Protein AF-A0A7Y4X0Q0-F1 (afdb_monomer_lite)

Foldseek 3Di:
DEAEPVCCVVQQKWKWWWFADPNDIDIDTPDPQWDWAQDPDDPVDPLSQFTFIKHWQQCVVPVRTFKIKIAGAPFFQPFPLQWPWWKKKKAWADWDALWTWKKKFFKDLPPPLDTFWMKIDTQQCQCVVPVVRDHRDHRDMDMDGLQAGKIAIGGQDPVRDDDPPDPRIDHPVVQCPDPSRVSMGGHADPPGSSSNGGIMTMAGPDRRRHRTIMTMAFTWTGGNNRIDTYGYGYPPNCVVVPPPDDPPPDDDDDD

Structure (mmCIF, N/CA/C/O backbone):
data_AF-A0A7Y4X0Q0-F1
#
_entry.id   AF-A0A7Y4X0Q0-F1
#
loop_
_atom_site.group_PDB
_atom_site.id
_atom_site.type_symbol
_atom_site.label_atom_id
_atom_site.label_alt_id
_atom_site.label_comp_id
_atom_site.label_asym_id
_atom_site.label_entity_id
_atom_site.label_seq_id
_atom_site.pdbx_PDB_ins_code
_atom_site.Cartn_x
_atom_site.Cartn_y
_atom_site.Cartn_z
_atom_site.occupancy
_atom_site.B_iso_or_equiv
_atom_site.auth_seq_id
_atom_site.auth_comp_id
_atom_site.auth_asym_id
_atom_site.auth_atom_id
_atom_site.pdbx_PDB_model_num
ATOM 1 N N . MET A 1 1 ? 5.028 -17.537 4.754 1.00 89.81 1 MET A N 1
ATOM 2 C CA . MET A 1 1 ? 4.374 -18.286 3.669 1.00 89.81 1 MET A CA 1
ATOM 3 C C . MET A 1 1 ? 4.979 -17.825 2.361 1.00 89.81 1 MET A C 1
ATOM 5 O O . MET A 1 1 ? 5.128 -16.621 2.182 1.00 89.81 1 MET A O 1
ATOM 9 N N . ILE A 1 2 ? 5.356 -18.766 1.496 1.00 89.06 2 ILE A N 1
ATOM 10 C CA . ILE A 1 2 ? 5.859 -18.436 0.162 1.00 89.06 2 ILE A CA 1
ATOM 11 C C . ILE A 1 2 ? 4.660 -18.151 -0.745 1.00 89.06 2 ILE A C 1
ATOM 13 O O . ILE A 1 2 ? 3.745 -18.972 -0.832 1.00 89.06 2 ILE A O 1
ATOM 17 N N . VAL A 1 3 ? 4.661 -16.993 -1.395 1.00 89.81 3 VAL A N 1
ATOM 18 C CA . VAL A 1 3 ? 3.631 -16.570 -2.345 1.00 89.81 3 VAL A CA 1
ATOM 19 C C . VAL A 1 3 ? 4.192 -16.679 -3.755 1.00 89.81 3 VAL A C 1
ATOM 21 O O . VAL A 1 3 ? 5.185 -16.043 -4.075 1.00 89.81 3 VAL A O 1
ATOM 24 N N . ASN A 1 4 ? 3.558 -17.457 -4.618 1.00 91.38 4 ASN A N 1
ATOM 25 C CA . ASN A 1 4 ? 3.935 -17.602 -6.021 1.00 91.38 4 ASN A CA 1
ATOM 26 C C . ASN A 1 4 ? 2.693 -17.452 -6.905 1.00 91.38 4 ASN A C 1
ATOM 28 O O . ASN A 1 4 ? 1.583 -17.252 -6.409 1.00 91.38 4 ASN A O 1
ATOM 32 N N . LYS A 1 5 ? 2.858 -17.571 -8.224 1.00 90.00 5 LYS A N 1
ATOM 33 C CA . LYS A 1 5 ? 1.741 -17.419 -9.164 1.00 90.00 5 LYS A CA 1
ATOM 34 C C . LYS A 1 5 ? 0.585 -18.391 -8.889 1.00 90.00 5 LYS A C 1
ATOM 36 O O . LYS A 1 5 ? -0.565 -18.010 -9.062 1.00 90.00 5 LYS A O 1
ATOM 41 N N . SER A 1 6 ? 0.874 -19.615 -8.442 1.00 90.25 6 SER A N 1
ATOM 42 C CA . SER A 1 6 ? -0.140 -20.660 -8.238 1.00 90.25 6 SER A CA 1
ATOM 43 C C . SER A 1 6 ? -1.013 -20.455 -6.996 1.00 90.25 6 SER A C 1
ATOM 45 O O . SER A 1 6 ? -2.144 -20.932 -6.964 1.00 90.25 6 SER A O 1
ATOM 47 N N . ASN A 1 7 ? -0.513 -19.756 -5.969 1.00 92.44 7 ASN A N 1
ATOM 48 C CA . ASN A 1 7 ? -1.244 -19.558 -4.713 1.00 92.44 7 ASN A CA 1
ATOM 49 C C . ASN A 1 7 ? -1.609 -18.095 -4.421 1.00 92.44 7 ASN A C 1
ATOM 51 O O . ASN A 1 7 ? -2.315 -17.842 -3.449 1.00 92.44 7 ASN A O 1
ATOM 55 N N . PHE A 1 8 ? -1.172 -17.143 -5.248 1.00 93.56 8 PHE A N 1
ATOM 56 C CA . PHE A 1 8 ? -1.343 -15.705 -5.033 1.00 93.56 8 PHE A CA 1
ATOM 57 C C . PHE A 1 8 ? -2.779 -15.304 -4.650 1.00 93.56 8 PHE A C 1
ATOM 59 O O . PHE A 1 8 ? -3.002 -14.734 -3.581 1.00 93.56 8 PHE A O 1
ATOM 66 N N . GLU A 1 9 ? -3.760 -15.672 -5.475 1.00 94.44 9 GLU A N 1
ATOM 67 C CA . GLU A 1 9 ? -5.173 -15.323 -5.267 1.00 94.44 9 GLU A CA 1
ATOM 68 C C . GLU A 1 9 ? -5.789 -16.089 -4.089 1.00 94.44 9 GLU A C 1
ATOM 70 O O . GLU A 1 9 ? -6.511 -15.509 -3.279 1.00 94.44 9 GLU A O 1
ATOM 75 N N . ASN A 1 10 ? -5.411 -17.359 -3.897 1.00 95.38 10 ASN A N 1
ATOM 76 C CA . ASN A 1 10 ? -5.824 -18.165 -2.738 1.00 95.38 10 ASN A CA 1
ATOM 77 C C . ASN A 1 10 ? -5.330 -17.570 -1.408 1.00 95.38 10 ASN A C 1
ATOM 79 O O . ASN A 1 10 ? -5.889 -17.822 -0.334 1.00 95.38 10 ASN A O 1
ATOM 83 N N . LEU A 1 11 ? -4.273 -16.757 -1.458 1.00 95.19 11 LEU A N 1
ATOM 84 C CA . LEU A 1 11 ? -3.751 -15.993 -0.330 1.00 95.19 11 LEU A CA 1
ATOM 85 C C . LEU A 1 11 ? -4.380 -14.602 -0.185 1.00 95.19 11 LEU A C 1
ATOM 87 O O . LEU A 1 11 ? -3.994 -13.852 0.711 1.00 95.19 11 LEU A O 1
ATOM 91 N N . GLY A 1 12 ? -5.421 -14.321 -0.970 1.00 95.25 12 GLY A N 1
ATOM 92 C CA . GLY A 1 12 ? -6.219 -13.100 -0.935 1.00 95.25 12 GLY A CA 1
ATOM 93 C C . GLY A 1 12 ? -5.571 -11.925 -1.649 1.00 95.25 12 GLY A C 1
ATOM 94 O O . GLY A 1 12 ? -6.034 -10.800 -1.476 1.00 95.25 12 GLY A O 1
ATOM 95 N N . TRP A 1 13 ? -4.494 -12.150 -2.405 1.00 96.75 13 TRP A N 1
ATOM 96 C CA . TRP A 1 13 ? -3.854 -11.081 -3.154 1.00 96.75 13 TRP A CA 1
ATOM 97 C C . TRP A 1 13 ? -4.618 -10.769 -4.438 1.00 96.75 13 TRP A C 1
ATOM 99 O O . TRP A 1 13 ? -4.977 -11.663 -5.201 1.00 96.75 13 TRP A O 1
ATOM 109 N N . VAL A 1 14 ? -4.825 -9.481 -4.686 1.00 95.81 14 VAL A N 1
ATOM 110 C CA . VAL A 1 14 ? -5.517 -8.936 -5.852 1.00 95.81 14 VAL A CA 1
ATOM 111 C C . VAL A 1 14 ? -4.637 -7.863 -6.486 1.00 95.81 14 VAL A C 1
ATOM 113 O O . VAL A 1 14 ? -3.974 -7.087 -5.791 1.00 95.81 14 VAL A O 1
ATOM 116 N N . LYS A 1 15 ? -4.619 -7.839 -7.819 1.00 96.06 15 LYS A N 1
ATOM 117 C CA . LYS A 1 15 ? -3.876 -6.872 -8.628 1.00 96.06 15 LYS A CA 1
ATOM 118 C C . LYS A 1 15 ? -4.861 -5.908 -9.260 1.00 96.06 15 LYS A C 1
ATOM 120 O O . LYS A 1 15 ? -5.690 -6.352 -10.048 1.00 96.06 15 LYS A O 1
ATOM 125 N N . ASP A 1 16 ? -4.723 -4.622 -8.982 1.00 95.31 16 ASP A N 1
ATOM 126 C CA . ASP A 1 16 ? -5.608 -3.599 -9.529 1.00 95.31 16 ASP A CA 1
ATOM 127 C C . ASP A 1 16 ? -4.789 -2.500 -10.215 1.00 95.31 16 ASP A C 1
ATOM 129 O O . ASP A 1 16 ? -3.697 -2.141 -9.768 1.00 95.31 16 ASP A O 1
ATOM 133 N N . GLN A 1 17 ? -5.337 -1.918 -11.276 1.00 95.25 17 GLN A N 1
ATOM 134 C CA . GLN A 1 17 ? -4.910 -0.613 -11.770 1.00 95.25 17 GLN A CA 1
ATOM 135 C C . GLN A 1 17 ? -6.094 0.342 -11.843 1.00 95.25 17 GLN A C 1
ATOM 137 O O . GLN A 1 17 ? -7.246 -0.074 -11.962 1.00 95.25 17 GLN A O 1
ATOM 142 N N . VAL A 1 18 ? -5.793 1.632 -11.762 1.00 94.31 18 VAL A N 1
ATOM 143 C CA . VAL A 1 18 ? -6.766 2.711 -11.887 1.00 94.31 18 VAL A CA 1
ATOM 144 C C . VAL A 1 18 ? -6.352 3.587 -13.052 1.00 94.31 18 VAL A C 1
ATOM 146 O O . VAL A 1 18 ? -5.258 4.160 -13.030 1.00 94.31 18 VAL A O 1
ATOM 149 N N . ASN A 1 19 ? -7.246 3.728 -14.023 1.00 95.00 19 ASN A N 1
ATOM 150 C CA . ASN A 1 19 ? -7.075 4.609 -15.169 1.00 95.00 19 ASN A CA 1
ATOM 151 C C . ASN A 1 19 ? -8.050 5.786 -15.060 1.00 95.00 19 ASN A C 1
ATOM 153 O O . ASN A 1 19 ? -9.128 5.651 -14.479 1.00 95.00 19 ASN A O 1
ATOM 157 N N . ILE A 1 20 ? -7.664 6.938 -15.607 1.00 94.56 20 ILE A N 1
ATOM 158 C CA . ILE A 1 20 ? -8.539 8.095 -15.798 1.00 94.56 20 ILE A CA 1
ATOM 159 C C . ILE A 1 20 ? -8.492 8.500 -17.267 1.00 94.56 20 ILE A C 1
ATOM 161 O O . ILE A 1 20 ? -7.463 8.983 -17.742 1.00 94.56 20 ILE A O 1
ATOM 165 N N . THR A 1 21 ? -9.627 8.373 -17.948 1.00 95.88 21 THR A N 1
ATOM 166 C CA . THR A 1 21 ? -9.798 8.758 -19.353 1.00 95.88 21 THR A CA 1
ATOM 167 C C . THR A 1 21 ? -10.924 9.773 -19.442 1.00 95.88 21 THR A C 1
ATOM 169 O O . THR A 1 21 ? -12.055 9.487 -19.058 1.00 95.88 21 THR A O 1
ATOM 172 N N . SER A 1 22 ? -10.614 10.987 -19.904 1.00 95.12 22 SER A N 1
ATOM 173 C CA . SER A 1 22 ? -11.589 12.087 -20.013 1.00 95.12 22 SER A CA 1
ATOM 174 C C . SER A 1 22 ? -12.350 12.367 -18.704 1.00 95.12 22 SER A C 1
ATOM 176 O O . SER A 1 22 ? -13.547 12.632 -18.714 1.00 95.12 22 SER A O 1
ATOM 178 N N . GLY A 1 23 ? -11.662 12.261 -17.561 1.00 92.00 23 GLY A N 1
ATOM 179 C CA . GLY A 1 23 ? -12.243 12.450 -16.224 1.00 92.00 23 GLY A CA 1
ATOM 180 C C . GLY A 1 23 ? -12.993 11.235 -15.662 1.00 92.00 23 GLY A C 1
ATOM 181 O O . GLY A 1 23 ? -13.305 11.215 -14.474 1.00 92.00 23 GLY A O 1
ATOM 182 N N . ILE A 1 24 ? -13.232 10.197 -16.465 1.00 92.38 24 ILE A N 1
ATOM 183 C CA . ILE A 1 24 ? -13.868 8.956 -16.017 1.00 92.38 24 ILE A CA 1
ATOM 184 C C . ILE A 1 24 ? -12.804 8.050 -15.410 1.00 92.38 24 ILE A C 1
ATOM 186 O O . ILE A 1 24 ? -11.800 7.749 -16.054 1.00 92.38 24 ILE A O 1
ATOM 190 N N . THR A 1 25 ? -13.035 7.604 -14.177 1.00 92.38 25 THR A N 1
ATOM 191 C CA . THR A 1 25 ? -12.144 6.667 -13.488 1.00 92.38 25 THR A CA 1
ATOM 192 C C . THR A 1 25 ? -12.626 5.237 -13.692 1.00 92.38 25 THR A C 1
ATOM 194 O O . THR A 1 25 ? -13.788 4.929 -13.437 1.00 92.38 25 THR A O 1
ATOM 197 N N . THR A 1 26 ? -11.720 4.351 -14.093 1.00 92.94 26 THR A N 1
ATOM 198 C CA . THR A 1 26 ? -11.986 2.917 -14.244 1.00 92.94 26 THR A CA 1
ATOM 199 C C . THR A 1 26 ? -10.992 2.109 -13.429 1.00 92.94 26 THR A C 1
ATOM 201 O O . THR A 1 26 ? -9.794 2.404 -13.439 1.00 92.94 26 THR A O 1
ATOM 204 N N . VAL A 1 27 ? -11.476 1.065 -12.760 1.00 92.19 27 VAL A N 1
ATOM 205 C CA . VAL A 1 27 ? -10.632 0.093 -12.061 1.00 92.19 27 VAL A CA 1
ATOM 206 C C . VAL A 1 27 ? -10.566 -1.171 -12.904 1.00 92.19 27 VAL A C 1
ATOM 208 O O . VAL A 1 27 ? -11.599 -1.737 -13.253 1.00 92.19 27 VAL A O 1
ATOM 211 N N . ILE A 1 28 ? -9.354 -1.603 -13.239 1.00 92.94 28 ILE A N 1
ATOM 212 C CA . ILE A 1 28 ? -9.115 -2.855 -13.958 1.00 92.94 28 ILE A CA 1
ATOM 213 C C . ILE A 1 28 ? -8.468 -3.835 -12.986 1.00 92.94 28 ILE A C 1
ATOM 215 O O . ILE A 1 28 ? -7.382 -3.585 -12.456 1.00 92.94 28 ILE A O 1
ATOM 219 N N . HIS A 1 29 ? -9.146 -4.956 -12.772 1.00 92.44 29 HIS A N 1
ATOM 220 C CA . HIS A 1 29 ? -8.634 -6.079 -11.999 1.00 92.44 29 HIS A CA 1
ATOM 221 C C . HIS A 1 29 ? -7.695 -6.942 -12.854 1.00 92.44 29 HIS A C 1
ATOM 223 O O . HIS A 1 29 ? -7.777 -6.952 -14.080 1.00 92.44 29 HIS A O 1
ATOM 229 N N . ALA A 1 30 ? -6.801 -7.678 -12.198 1.00 91.81 30 ALA A N 1
ATOM 230 C CA . ALA A 1 30 ? -5.824 -8.575 -12.816 1.00 91.81 30 ALA A CA 1
ATOM 231 C C . ALA A 1 30 ? -4.795 -7.901 -13.752 1.00 91.81 30 ALA A C 1
ATOM 233 O O . ALA A 1 30 ? -4.269 -8.548 -14.654 1.00 91.81 30 ALA A O 1
ATOM 234 N N . THR A 1 31 ? -4.426 -6.643 -13.488 1.00 95.12 31 THR A N 1
ATOM 235 C CA . THR A 1 31 ? -3.410 -5.906 -14.268 1.00 95.12 31 THR A CA 1
ATOM 236 C C . THR A 1 31 ? -2.064 -6.644 -14.409 1.00 95.12 31 THR A C 1
ATOM 238 O O . THR A 1 31 ? -1.640 -7.395 -13.520 1.00 95.12 31 THR A O 1
ATOM 241 N N . GLU A 1 32 ? -1.374 -6.404 -15.527 1.00 96.56 32 GLU A N 1
ATOM 242 C CA . GLU A 1 32 ? 0.014 -6.820 -15.783 1.00 96.56 32 GLU A CA 1
ATOM 243 C C . GLU A 1 32 ? 1.060 -5.896 -15.140 1.00 96.56 32 GLU A C 1
ATOM 245 O O . GLU A 1 32 ? 2.212 -6.288 -14.955 1.00 96.56 32 GLU A O 1
ATOM 250 N N . ASN A 1 33 ? 0.644 -4.698 -14.722 1.00 97.62 33 ASN A N 1
ATOM 251 C CA . ASN A 1 33 ? 1.487 -3.732 -14.021 1.00 97.62 33 ASN A CA 1
ATOM 252 C C . ASN A 1 33 ? 1.830 -4.161 -12.582 1.00 97.62 33 ASN A C 1
ATOM 254 O O . ASN A 1 33 ? 2.642 -3.518 -11.916 1.00 97.62 33 ASN A O 1
ATOM 258 N N . VAL A 1 34 ? 1.234 -5.262 -12.112 1.00 97.88 34 VAL A N 1
ATOM 259 C CA . VAL A 1 34 ? 1.625 -5.986 -10.901 1.00 97.88 34 VAL A CA 1
ATOM 260 C C . VAL A 1 34 ? 1.984 -7.415 -11.289 1.00 97.88 34 VAL A C 1
ATOM 262 O O . VAL A 1 34 ? 1.170 -8.140 -11.862 1.00 97.88 34 VAL A O 1
ATOM 265 N N . ALA A 1 35 ? 3.192 -7.856 -10.957 1.00 96.50 35 ALA A N 1
ATOM 266 C CA . ALA A 1 35 ? 3.629 -9.214 -11.268 1.00 96.50 35 ALA A CA 1
ATOM 267 C C . ALA A 1 35 ? 4.667 -9.708 -10.266 1.00 96.50 35 ALA A C 1
ATOM 269 O O . ALA A 1 35 ? 5.535 -8.947 -9.852 1.00 96.50 35 ALA A O 1
ATOM 270 N N . ILE A 1 36 ? 4.636 -10.996 -9.926 1.00 94.69 36 ILE A N 1
ATOM 271 C CA . ILE A 1 36 ? 5.763 -11.619 -9.226 1.00 94.69 36 ILE A CA 1
ATOM 272 C C . ILE A 1 36 ? 6.896 -11.808 -10.235 1.00 94.69 36 ILE A C 1
ATOM 274 O O . ILE A 1 36 ? 6.707 -12.470 -11.256 1.00 94.69 36 ILE A O 1
ATOM 278 N N . LYS A 1 37 ? 8.063 -11.224 -9.960 1.00 93.44 37 LYS A N 1
ATOM 279 C CA . LYS A 1 37 ? 9.265 -11.331 -10.797 1.00 93.44 37 LYS A CA 1
ATOM 280 C C . LYS A 1 37 ? 10.492 -11.585 -9.932 1.00 93.44 37 LYS A C 1
ATOM 282 O O . LYS A 1 37 ? 10.479 -11.323 -8.733 1.00 93.44 37 LYS A O 1
ATOM 287 N N . CYS A 1 38 ? 11.559 -12.090 -10.540 1.00 89.81 38 CYS A N 1
ATOM 288 C CA . CYS A 1 38 ? 12.851 -12.105 -9.871 1.00 89.81 38 CYS A CA 1
ATOM 289 C C . CYS A 1 38 ? 13.421 -10.676 -9.923 1.00 89.81 38 CYS A C 1
ATOM 291 O O . CYS A 1 38 ? 13.566 -10.136 -11.025 1.00 89.81 38 CYS A O 1
ATOM 293 N N . PRO A 1 39 ? 13.682 -10.031 -8.777 1.00 85.38 39 PRO A N 1
ATOM 294 C CA . PRO A 1 39 ? 14.251 -8.689 -8.761 1.00 85.38 39 PRO A CA 1
ATOM 295 C C . PRO A 1 39 ? 15.699 -8.716 -9.286 1.00 85.38 39 PRO A C 1
ATOM 297 O O . PRO A 1 39 ? 16.313 -9.786 -9.355 1.00 85.38 39 PRO A O 1
ATOM 300 N N . PRO A 1 40 ? 16.284 -7.554 -9.631 1.00 83.56 40 PRO A N 1
ATOM 301 C CA . PRO A 1 40 ? 17.705 -7.464 -9.933 1.00 83.56 40 PRO A CA 1
ATOM 302 C C . PRO A 1 40 ? 18.539 -8.095 -8.815 1.00 83.56 40 PRO A C 1
ATOM 304 O O . PRO A 1 40 ? 18.268 -7.884 -7.628 1.00 83.56 40 PRO A O 1
ATOM 307 N N . PHE A 1 41 ? 19.554 -8.871 -9.200 1.00 77.75 41 PHE A N 1
ATOM 308 C CA . PHE A 1 41 ? 20.471 -9.466 -8.238 1.00 77.75 41 PHE A CA 1
ATOM 309 C C . PHE A 1 41 ? 21.144 -8.361 -7.425 1.00 77.75 41 PHE A C 1
ATOM 311 O O . PHE A 1 41 ? 21.740 -7.439 -7.981 1.00 77.75 41 PHE A O 1
ATOM 318 N N . ASN A 1 42 ? 21.061 -8.475 -6.104 1.00 70.44 42 ASN A N 1
ATOM 319 C CA . ASN A 1 42 ? 21.776 -7.601 -5.193 1.00 70.44 42 ASN A CA 1
ATOM 320 C C . ASN A 1 42 ? 22.597 -8.481 -4.241 1.00 70.44 42 ASN A C 1
ATOM 322 O O . ASN A 1 42 ? 22.007 -9.130 -3.374 1.00 70.44 42 ASN A O 1
ATOM 326 N N . PRO A 1 43 ? 23.937 -8.518 -4.366 1.00 65.38 43 PRO A N 1
ATOM 327 C CA . PRO A 1 43 ? 24.778 -9.366 -3.524 1.00 65.38 43 PRO A CA 1
ATOM 328 C C . PRO A 1 43 ? 24.712 -8.984 -2.040 1.00 65.38 43 PRO A C 1
ATOM 330 O O . PRO A 1 43 ? 24.948 -9.835 -1.188 1.00 65.38 43 PRO A O 1
ATOM 333 N N . ALA A 1 44 ? 24.336 -7.741 -1.722 1.00 69.75 44 ALA A N 1
ATOM 334 C CA . ALA A 1 44 ? 24.135 -7.283 -0.351 1.00 69.75 44 ALA A CA 1
ATOM 335 C C . ALA A 1 44 ? 22.769 -7.691 0.234 1.00 69.75 44 ALA A C 1
ATOM 337 O O . ALA A 1 44 ? 22.529 -7.481 1.420 1.00 69.75 44 ALA A O 1
ATOM 338 N N . SER A 1 45 ? 21.864 -8.268 -0.570 1.00 68.75 45 SER A N 1
ATOM 339 C CA . SER A 1 45 ? 20.520 -8.647 -0.131 1.00 68.75 45 SER A CA 1
ATOM 340 C C . SER A 1 45 ? 20.143 -10.063 -0.590 1.00 68.75 45 SER A C 1
ATOM 342 O O . SER A 1 45 ? 19.806 -10.273 -1.765 1.00 68.75 45 SER A O 1
ATOM 344 N N . PRO A 1 46 ? 20.112 -11.053 0.327 1.00 65.62 46 PRO A N 1
ATOM 345 C CA . PRO A 1 46 ? 19.692 -12.419 0.004 1.00 65.62 46 PRO A CA 1
ATOM 346 C C . PRO A 1 46 ? 18.235 -12.508 -0.485 1.00 65.62 46 PRO A C 1
ATOM 348 O O . PRO A 1 46 ? 17.854 -13.520 -1.072 1.00 65.62 46 PRO A O 1
ATOM 351 N N . LEU A 1 47 ? 17.446 -11.442 -0.300 1.00 70.06 47 LEU A N 1
ATOM 352 C CA . LEU A 1 47 ? 16.062 -11.303 -0.768 1.00 70.06 47 LEU A CA 1
ATOM 353 C C . LEU A 1 47 ? 15.938 -11.425 -2.283 1.00 70.06 47 LEU A C 1
ATOM 355 O O . LEU A 1 47 ? 14.960 -11.955 -2.798 1.00 70.06 47 LEU A O 1
ATOM 359 N N . SER A 1 48 ? 16.976 -11.004 -3.010 1.00 64.00 48 SER A N 1
ATOM 360 C CA . SER A 1 48 ? 16.943 -10.966 -4.471 1.00 64.00 48 SER A CA 1
ATOM 361 C C . SER A 1 48 ? 16.808 -12.341 -5.145 1.00 64.00 48 SER A C 1
ATOM 363 O O . SER A 1 48 ? 16.512 -12.411 -6.335 1.00 64.00 48 SER A O 1
ATOM 365 N N . LYS A 1 49 ? 17.002 -13.440 -4.401 1.00 67.81 49 LYS A N 1
ATOM 366 C CA . LYS A 1 49 ? 17.047 -14.802 -4.953 1.00 67.81 49 LYS A CA 1
ATOM 367 C C . LYS A 1 49 ? 15.703 -15.527 -4.995 1.00 67.81 49 LYS A C 1
ATOM 369 O O . LYS A 1 49 ? 15.606 -16.533 -5.691 1.00 67.81 49 LYS A O 1
ATOM 374 N N . ARG A 1 50 ? 14.693 -15.083 -4.239 1.00 80.25 50 ARG A N 1
ATOM 375 C CA . ARG A 1 50 ? 13.408 -15.803 -4.168 1.00 80.25 50 ARG A CA 1
ATOM 376 C C . ARG A 1 50 ? 12.408 -15.250 -5.160 1.00 80.25 50 ARG A C 1
ATOM 378 O O . ARG A 1 50 ? 11.828 -16.033 -5.897 1.00 80.25 50 ARG A O 1
ATOM 385 N N . GLY A 1 51 ? 12.279 -13.934 -5.230 1.00 89.50 51 GLY A N 1
ATOM 386 C CA . GLY A 1 51 ? 11.294 -13.224 -6.032 1.00 89.50 51 GLY A CA 1
ATOM 387 C C . GLY A 1 51 ? 10.858 -11.964 -5.291 1.00 89.50 51 GLY A C 1
ATOM 388 O O . GLY A 1 51 ? 11.334 -11.685 -4.199 1.00 89.50 51 GLY A O 1
ATOM 389 N N . ALA A 1 52 ? 10.001 -11.170 -5.916 1.00 94.75 52 ALA A N 1
ATOM 390 C CA . ALA A 1 52 ? 9.328 -10.035 -5.302 1.00 94.75 52 ALA A CA 1
ATOM 391 C C . ALA A 1 52 ? 8.114 -9.656 -6.158 1.00 94.75 52 ALA A C 1
ATOM 393 O O . ALA A 1 52 ? 8.059 -9.989 -7.347 1.00 94.75 52 ALA A O 1
ATOM 394 N N . VAL A 1 53 ? 7.150 -8.920 -5.602 1.00 96.62 53 VAL A N 1
ATOM 395 C CA . VAL A 1 53 ? 6.102 -8.312 -6.432 1.00 96.62 53 VAL A CA 1
ATOM 396 C C . VAL A 1 53 ? 6.633 -7.027 -7.034 1.00 96.62 53 VAL A C 1
ATOM 398 O O . VAL A 1 53 ? 6.901 -6.072 -6.315 1.00 96.62 53 VAL A O 1
ATOM 401 N N . GLN A 1 54 ? 6.752 -6.988 -8.353 1.00 97.50 54 GLN A N 1
ATOM 402 C CA . GLN A 1 54 ? 6.990 -5.770 -9.107 1.00 97.50 54 GLN A CA 1
ATOM 403 C C . GLN A 1 54 ? 5.692 -4.967 -9.226 1.00 97.50 54 GLN A C 1
ATOM 405 O O . GLN A 1 54 ? 4.654 -5.526 -9.581 1.00 97.50 54 GLN A O 1
ATOM 410 N N . LEU A 1 55 ? 5.777 -3.658 -9.001 1.00 98.38 55 LEU A N 1
ATOM 411 C CA . LEU A 1 55 ? 4.772 -2.676 -9.396 1.00 98.38 55 LEU A CA 1
ATOM 412 C C . LEU A 1 55 ? 5.385 -1.765 -10.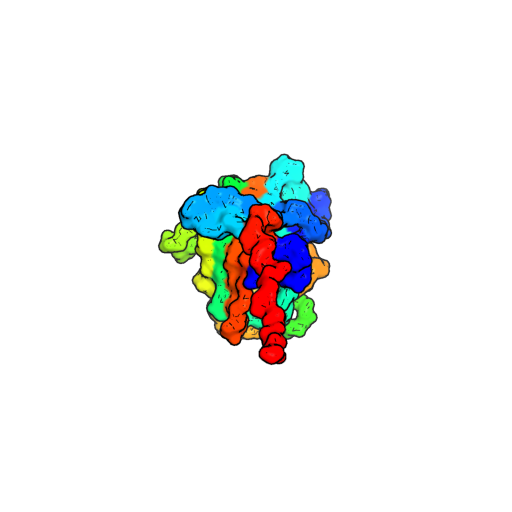462 1.00 98.38 55 LEU A C 1
ATOM 414 O O . LEU A 1 55 ? 6.559 -1.390 -10.380 1.00 98.38 55 LEU A O 1
ATOM 418 N N . SER A 1 56 ? 4.617 -1.428 -11.493 1.00 97.81 56 SER A N 1
ATOM 419 C CA . SER A 1 56 ? 5.064 -0.572 -12.596 1.00 97.81 56 SER A CA 1
ATOM 420 C C . SER A 1 56 ? 3.992 0.443 -12.958 1.00 97.81 56 SER A C 1
ATOM 422 O O . SER A 1 56 ? 2.840 0.076 -13.123 1.00 97.81 56 SER A O 1
ATOM 424 N N . LEU A 1 57 ? 4.362 1.714 -13.066 1.00 97.19 57 LEU A N 1
ATOM 425 C CA . LEU A 1 57 ? 3.464 2.811 -13.416 1.00 97.19 57 LEU A CA 1
ATOM 426 C C . LEU A 1 57 ? 4.066 3.617 -14.582 1.00 97.19 57 LEU A C 1
ATOM 428 O O . LEU A 1 57 ? 4.601 4.701 -14.356 1.00 97.19 57 LEU A O 1
ATOM 432 N N . PRO A 1 58 ? 4.039 3.091 -15.821 1.00 96.00 58 PRO A N 1
ATOM 433 C CA . PRO A 1 58 ? 4.664 3.724 -16.987 1.00 96.00 58 PRO A CA 1
ATOM 434 C C . PRO A 1 58 ? 3.825 4.894 -17.540 1.00 96.00 58 PRO A C 1
ATOM 436 O O . PRO A 1 58 ? 3.327 4.838 -18.662 1.00 96.00 58 PRO A O 1
ATOM 439 N N . THR A 1 59 ? 3.647 5.956 -16.754 1.00 92.50 59 THR A N 1
ATOM 440 C CA . THR A 1 59 ? 2.810 7.125 -17.092 1.00 92.50 59 THR A CA 1
ATOM 441 C C . THR A 1 59 ? 3.185 7.816 -18.403 1.00 92.50 59 THR A C 1
ATOM 443 O O . THR A 1 59 ? 2.319 8.410 -19.041 1.00 92.50 59 THR A O 1
ATOM 446 N N . SER A 1 60 ? 4.454 7.754 -18.820 1.00 92.00 60 SER A N 1
ATOM 447 C CA . SER A 1 60 ? 4.895 8.310 -20.105 1.00 92.00 60 SER A CA 1
ATOM 448 C C . SER A 1 60 ? 4.454 7.461 -21.301 1.00 92.00 60 SER A C 1
ATOM 450 O O . SER A 1 60 ? 4.285 7.992 -22.396 1.00 92.00 60 SER A O 1
ATOM 452 N N . ALA A 1 61 ? 4.249 6.153 -21.107 1.00 94.44 61 ALA A N 1
ATOM 453 C CA . ALA A 1 61 ? 3.733 5.248 -22.136 1.00 94.44 61 ALA A CA 1
ATOM 454 C C . ALA A 1 61 ? 2.197 5.151 -22.117 1.00 94.44 61 ALA A C 1
ATOM 456 O O . ALA A 1 61 ? 1.583 4.952 -23.162 1.00 94.44 61 ALA A O 1
ATOM 457 N N . ASP A 1 62 ? 1.579 5.316 -20.945 1.00 94.50 62 ASP A N 1
ATOM 458 C CA . ASP A 1 62 ? 0.129 5.360 -20.759 1.00 94.50 62 ASP A CA 1
ATOM 459 C C . ASP A 1 62 ? -0.247 6.498 -19.800 1.00 94.50 62 ASP A C 1
ATOM 461 O O . ASP A 1 62 ? -0.226 6.353 -18.576 1.00 94.50 62 ASP A O 1
ATOM 465 N N . SER A 1 63 ? -0.641 7.639 -20.367 1.00 94.00 63 SER A N 1
ATOM 466 C CA . SER A 1 63 ? -1.035 8.828 -19.602 1.00 94.00 63 SER A CA 1
ATOM 467 C C . SER A 1 63 ? -2.387 8.686 -18.892 1.00 94.00 63 SER A C 1
ATOM 469 O O . SER A 1 63 ? -2.732 9.514 -18.038 1.00 94.00 63 SER A O 1
ATOM 471 N N . THR A 1 64 ? -3.160 7.644 -19.218 1.00 95.62 64 THR A N 1
ATOM 472 C CA . THR A 1 64 ? -4.419 7.339 -18.533 1.00 95.62 64 THR A CA 1
ATOM 473 C C . THR A 1 64 ? -4.167 6.597 -17.229 1.00 95.62 64 THR A C 1
ATOM 475 O O . THR A 1 64 ? -4.961 6.728 -16.297 1.00 95.62 64 THR A O 1
ATOM 478 N N . LEU A 1 65 ? -3.064 5.853 -17.117 1.00 95.81 65 LEU A N 1
ATOM 479 C CA . LEU A 1 65 ? -2.732 5.071 -15.936 1.00 95.81 65 LEU A CA 1
ATOM 480 C C . LEU A 1 65 ? -2.369 5.988 -14.760 1.00 95.81 65 LEU A C 1
ATOM 482 O O . LEU A 1 65 ? -1.394 6.734 -14.794 1.00 95.81 65 LEU A O 1
ATOM 486 N N . ARG A 1 66 ? -3.158 5.931 -13.683 1.00 95.19 66 ARG A N 1
ATOM 487 C CA . ARG A 1 66 ? -2.983 6.799 -12.506 1.00 95.19 66 ARG A CA 1
ATOM 488 C C . ARG A 1 66 ? -2.447 6.087 -11.293 1.00 95.19 66 ARG A C 1
ATOM 490 O O . ARG A 1 66 ? -1.728 6.710 -10.514 1.00 95.19 66 ARG A O 1
ATOM 497 N N . ARG A 1 67 ? -2.852 4.835 -11.079 1.00 95.31 67 ARG A N 1
ATOM 498 C CA . ARG A 1 67 ? -2.421 4.045 -9.922 1.00 95.31 67 ARG A CA 1
ATOM 499 C C . ARG A 1 67 ? -2.305 2.580 -10.274 1.00 95.31 67 ARG A C 1
ATOM 501 O O . ARG A 1 67 ? -3.094 2.065 -11.059 1.00 95.31 67 ARG A O 1
ATOM 508 N N . VAL A 1 68 ? -1.395 1.909 -9.589 1.00 96.88 68 VAL A N 1
ATOM 509 C CA . VAL A 1 68 ? -1.274 0.455 -9.581 1.00 96.88 68 VAL A CA 1
ATOM 510 C C . VAL A 1 68 ? -1.238 -0.007 -8.133 1.00 96.88 68 VAL A C 1
ATOM 512 O O . VAL A 1 68 ? -0.611 0.631 -7.283 1.00 96.88 68 VAL A O 1
ATOM 515 N N . ARG A 1 69 ? -1.988 -1.068 -7.831 1.00 96.50 69 ARG A N 1
ATOM 516 C CA . ARG A 1 69 ? -2.262 -1.518 -6.469 1.00 96.50 69 ARG A CA 1
ATOM 517 C C . ARG A 1 69 ? -2.094 -3.029 -6.346 1.00 96.50 69 ARG A C 1
ATOM 519 O O . ARG A 1 69 ? -2.609 -3.796 -7.156 1.00 96.50 69 ARG A O 1
ATOM 526 N N . LEU A 1 70 ? -1.424 -3.440 -5.277 1.00 97.62 70 LEU A N 1
ATOM 527 C CA . LEU A 1 70 ? -1.394 -4.814 -4.788 1.00 97.62 70 LEU A CA 1
ATOM 528 C C . LEU A 1 70 ? -2.176 -4.855 -3.476 1.00 97.62 70 LEU A C 1
ATOM 530 O O . LEU A 1 70 ? -1.724 -4.283 -2.487 1.00 97.62 70 LEU A O 1
ATOM 534 N N . ARG A 1 71 ? -3.326 -5.522 -3.446 1.00 96.00 71 ARG A N 1
ATOM 535 C CA . ARG A 1 71 ? -4.225 -5.565 -2.283 1.00 96.00 71 ARG A CA 1
ATOM 536 C C . ARG A 1 71 ? -4.296 -6.960 -1.683 1.00 96.00 71 ARG A C 1
ATOM 538 O O . ARG A 1 71 ? -4.293 -7.924 -2.435 1.00 96.00 71 ARG A O 1
ATOM 545 N N . ASN A 1 72 ? -4.421 -7.075 -0.361 1.00 96.56 72 ASN A N 1
ATOM 546 C CA . ASN A 1 72 ? -4.770 -8.329 0.305 1.00 96.56 72 ASN A CA 1
ATOM 547 C C . ASN A 1 72 ? -6.145 -8.234 0.984 1.00 96.56 72 ASN A C 1
ATOM 549 O O . ASN A 1 72 ? -6.393 -7.330 1.781 1.00 96.56 72 ASN A O 1
ATOM 553 N N . THR A 1 73 ? -7.028 -9.185 0.685 1.00 95.31 73 THR A N 1
ATOM 554 C CA . THR A 1 73 ? -8.412 -9.212 1.177 1.00 95.31 73 THR A CA 1
ATOM 555 C C . THR A 1 73 ? -8.605 -10.004 2.471 1.00 95.31 73 THR A C 1
ATOM 557 O O . THR A 1 73 ? -9.659 -9.909 3.092 1.00 95.31 73 THR A O 1
ATOM 560 N N . LYS A 1 74 ? -7.614 -10.757 2.956 1.00 96.06 74 LYS A N 1
ATOM 561 C CA . LYS A 1 74 ? -7.794 -11.616 4.145 1.00 96.06 74 LYS A CA 1
ATOM 562 C C . LYS A 1 74 ? -7.898 -10.863 5.469 1.00 96.06 74 LYS A C 1
ATOM 564 O O . LYS A 1 74 ? -8.171 -11.480 6.491 1.00 96.06 74 LYS A O 1
ATOM 569 N N . PHE A 1 75 ? -7.673 -9.554 5.456 1.00 97.00 75 PHE A N 1
ATOM 570 C CA . PHE A 1 75 ? -7.627 -8.727 6.658 1.00 97.00 75 PHE A CA 1
ATOM 571 C C . PHE A 1 75 ? -8.914 -7.938 6.915 1.00 97.00 75 PHE A C 1
ATOM 573 O O . PHE A 1 75 ? -8.935 -7.101 7.806 1.00 97.00 75 PHE A O 1
ATOM 580 N N . HIS A 1 76 ? -9.991 -8.188 6.168 1.00 97.00 76 HIS A N 1
ATOM 581 C CA . HIS A 1 76 ? -11.280 -7.554 6.446 1.00 97.00 76 HIS A CA 1
ATOM 582 C C . HIS A 1 76 ? -11.786 -7.878 7.858 1.00 97.00 76 HIS A C 1
ATOM 584 O O . HIS A 1 76 ? -11.687 -9.014 8.319 1.00 97.00 76 HIS A O 1
ATOM 590 N N . GLY A 1 77 ? -12.291 -6.855 8.546 1.00 96.69 77 GLY A N 1
ATOM 591 C CA . GLY A 1 77 ? -12.769 -6.920 9.923 1.00 96.69 77 GLY A CA 1
ATOM 592 C C . GLY A 1 77 ? -11.662 -6.880 10.982 1.00 96.69 77 GLY A C 1
ATOM 593 O O . GLY A 1 77 ? -11.968 -6.689 12.159 1.00 96.69 77 GLY A O 1
ATOM 594 N N . VAL A 1 78 ? -10.383 -7.015 10.600 1.00 97.62 78 VAL A N 1
ATOM 595 C CA . VAL A 1 78 ? -9.258 -6.965 11.546 1.00 97.62 78 VAL A CA 1
ATOM 596 C C . VAL A 1 78 ? -9.150 -5.571 12.141 1.00 97.62 78 VAL A C 1
ATOM 598 O O . VAL A 1 78 ? -9.041 -4.583 11.413 1.00 97.62 78 VAL A O 1
ATOM 601 N N . ARG A 1 79 ? -9.126 -5.488 13.472 1.00 97.44 79 ARG A N 1
ATOM 602 C CA . ARG A 1 79 ? -8.929 -4.219 14.172 1.00 97.44 79 ARG A CA 1
ATOM 603 C C . ARG A 1 79 ? -7.489 -3.750 14.035 1.00 97.44 79 ARG A C 1
ATOM 605 O O . ARG A 1 79 ? -6.553 -4.514 14.267 1.00 97.44 79 ARG A O 1
ATOM 612 N N . LEU A 1 80 ? -7.292 -2.462 13.769 1.00 97.56 80 LEU A N 1
ATOM 613 C CA . LEU A 1 80 ? -5.951 -1.875 13.707 1.00 97.56 80 LEU A CA 1
ATOM 614 C C . LEU A 1 80 ? -5.189 -1.995 15.035 1.00 97.56 80 LEU A C 1
ATOM 616 O O . LEU A 1 80 ? -3.968 -2.143 15.030 1.00 97.56 80 LEU A O 1
ATOM 620 N N . ALA A 1 81 ? -5.901 -1.991 16.166 1.00 97.12 81 ALA A N 1
ATOM 621 C CA . ALA A 1 81 ? -5.315 -2.193 17.490 1.00 97.12 81 ALA A CA 1
ATOM 622 C C . ALA A 1 81 ? -4.689 -3.588 17.688 1.00 97.12 81 ALA A C 1
ATOM 624 O O . ALA A 1 81 ? -3.819 -3.746 18.541 1.00 97.12 81 ALA A O 1
ATOM 625 N N . GLU A 1 82 ? -5.081 -4.590 16.893 1.00 97.69 82 GLU A N 1
ATOM 626 C CA . GLU A 1 82 ? -4.517 -5.945 16.967 1.00 97.69 82 GLU A CA 1
ATOM 627 C C . GLU A 1 82 ? -3.167 -6.069 16.249 1.00 97.69 82 GLU A C 1
ATOM 629 O O . GLU A 1 82 ? -2.453 -7.058 16.441 1.00 97.69 82 GLU A O 1
ATOM 634 N N . ILE A 1 83 ? -2.791 -5.072 15.439 1.00 98.00 83 ILE A N 1
ATOM 635 C CA . ILE A 1 83 ? -1.533 -5.063 14.694 1.00 98.00 83 ILE A CA 1
ATOM 636 C C . ILE A 1 83 ? -0.376 -4.783 15.659 1.00 98.00 83 ILE A C 1
ATOM 638 O O . ILE A 1 83 ? -0.090 -3.643 16.035 1.00 98.00 83 ILE A O 1
ATOM 642 N N . ALA A 1 84 ? 0.337 -5.839 16.037 1.00 97.38 84 ALA A N 1
ATOM 643 C CA . ALA A 1 84 ? 1.506 -5.773 16.907 1.00 97.38 84 ALA A CA 1
ATOM 644 C C . ALA A 1 84 ? 2.790 -5.433 16.136 1.00 97.38 84 ALA A C 1
ATOM 646 O O . ALA A 1 84 ? 3.670 -4.757 16.662 1.00 97.38 84 ALA A O 1
ATOM 647 N N . ARG A 1 85 ? 2.907 -5.891 14.884 1.00 97.81 85 ARG A N 1
ATOM 648 C CA . ARG A 1 85 ? 4.047 -5.599 14.004 1.00 97.81 85 ARG A CA 1
ATOM 649 C C . ARG A 1 85 ? 3.581 -5.432 12.566 1.00 97.81 85 ARG A C 1
ATOM 651 O O . ARG A 1 85 ? 2.649 -6.115 12.145 1.00 97.81 85 ARG A O 1
ATOM 658 N N . LEU A 1 86 ? 4.251 -4.555 11.824 1.00 98.25 86 LEU A N 1
ATOM 659 C CA . LEU A 1 86 ? 3.923 -4.249 10.435 1.00 98.25 86 LEU A CA 1
ATOM 660 C C . LEU A 1 86 ? 5.178 -3.785 9.693 1.00 98.25 86 LEU A C 1
ATOM 662 O O . LEU A 1 86 ? 5.661 -2.678 9.938 1.00 98.25 86 LEU A O 1
ATOM 666 N N . HIS A 1 87 ? 5.710 -4.641 8.824 1.00 97.50 87 HIS A N 1
ATOM 667 C CA . HIS A 1 87 ? 6.943 -4.369 8.085 1.00 97.50 87 HIS A CA 1
ATOM 668 C C . HIS A 1 87 ? 6.854 -4.867 6.648 1.00 97.50 87 HIS A C 1
ATOM 670 O O . HIS A 1 87 ? 6.104 -5.795 6.351 1.00 97.50 87 HIS A O 1
ATOM 676 N N . TYR A 1 88 ? 7.639 -4.266 5.766 1.00 97.75 88 TYR A N 1
ATOM 677 C CA . TYR A 1 88 ? 7.831 -4.731 4.395 1.00 97.75 88 TYR A CA 1
ATOM 678 C C . TYR A 1 88 ? 9.138 -4.181 3.839 1.00 97.75 88 TYR A C 1
ATOM 680 O O . TYR A 1 88 ? 9.697 -3.226 4.383 1.00 97.75 88 TYR A O 1
ATOM 688 N N . ASN A 1 89 ? 9.599 -4.771 2.742 1.00 96.00 89 ASN A N 1
ATOM 689 C CA . ASN A 1 89 ? 10.784 -4.317 2.038 1.00 96.00 89 ASN A CA 1
ATOM 690 C C . ASN A 1 89 ? 10.430 -3.771 0.667 1.00 96.00 89 ASN A C 1
ATOM 692 O O . ASN A 1 89 ? 9.506 -4.263 0.018 1.00 96.00 89 ASN A O 1
ATOM 696 N N . THR A 1 90 ? 11.212 -2.802 0.202 1.00 96.25 90 THR A N 1
ATOM 697 C CA . THR A 1 90 ? 11.104 -2.270 -1.157 1.00 96.25 90 THR A CA 1
ATOM 698 C C . THR A 1 90 ? 12.455 -2.216 -1.847 1.00 96.25 90 THR A C 1
ATOM 700 O O . THR A 1 90 ? 13.474 -1.980 -1.201 1.00 96.25 90 THR A O 1
ATOM 703 N N . PHE A 1 91 ? 12.448 -2.362 -3.169 1.00 94.56 91 PHE A N 1
ATOM 704 C CA . PHE A 1 91 ? 13.599 -2.093 -4.030 1.00 94.56 91 PHE A CA 1
ATOM 705 C C . PHE A 1 91 ? 13.147 -1.252 -5.212 1.00 94.56 91 PHE A C 1
ATOM 707 O O . PHE A 1 91 ? 12.308 -1.692 -5.999 1.00 94.56 91 PHE A O 1
ATOM 714 N N . ILE A 1 92 ? 13.688 -0.049 -5.350 1.00 95.44 92 ILE A N 1
ATOM 715 C CA . ILE A 1 92 ? 13.265 0.878 -6.398 1.00 95.44 92 ILE A CA 1
ATOM 716 C C . ILE A 1 92 ? 14.239 0.791 -7.567 1.00 95.44 92 ILE A C 1
ATOM 718 O O . ILE A 1 92 ? 15.438 0.983 -7.389 1.00 95.44 92 ILE A O 1
ATOM 722 N N . VAL A 1 93 ? 13.732 0.484 -8.762 1.00 94.19 93 VAL A N 1
ATOM 723 C CA . VAL A 1 93 ? 14.548 0.402 -9.984 1.00 94.19 93 VAL A CA 1
ATOM 724 C C . VAL A 1 93 ? 14.621 1.752 -10.670 1.00 94.19 93 VAL A C 1
ATOM 726 O O . VAL A 1 93 ? 15.688 2.170 -11.098 1.00 94.19 93 VAL A O 1
ATOM 729 N N . SER A 1 94 ? 13.471 2.401 -10.819 1.00 93.25 94 SER A N 1
ATOM 730 C CA . SER A 1 94 ? 13.352 3.704 -11.457 1.00 93.25 94 SER A CA 1
ATOM 731 C C . SER A 1 94 ? 12.148 4.442 -10.897 1.00 93.25 94 SER A C 1
ATOM 733 O O . SER A 1 94 ? 11.094 3.849 -10.677 1.00 93.25 94 SER A O 1
ATOM 735 N N . ASN A 1 95 ? 12.313 5.734 -10.666 1.00 87.56 95 ASN A N 1
ATOM 736 C CA . ASN A 1 95 ? 11.254 6.711 -10.456 1.00 87.56 95 ASN A CA 1
ATOM 737 C C . ASN A 1 95 ? 11.856 8.108 -10.635 1.00 87.56 95 ASN A C 1
ATOM 739 O O . ASN A 1 95 ? 13.080 8.259 -10.636 1.00 87.56 95 ASN A O 1
ATOM 743 N N . ILE A 1 96 ? 11.005 9.118 -10.783 1.00 84.44 96 ILE A N 1
ATOM 744 C CA . ILE A 1 96 ? 11.473 10.492 -10.982 1.00 84.44 96 ILE A CA 1
ATOM 745 C C . ILE A 1 96 ? 11.878 11.138 -9.646 1.00 84.44 96 ILE A C 1
ATOM 747 O O . ILE A 1 96 ? 12.918 11.785 -9.587 1.00 84.44 96 ILE A O 1
ATOM 751 N N . ASN A 1 97 ? 11.124 10.900 -8.564 1.00 85.75 97 ASN A N 1
ATOM 752 C CA . ASN A 1 97 ? 11.274 11.646 -7.304 1.00 85.75 97 ASN A CA 1
ATOM 753 C C . ASN A 1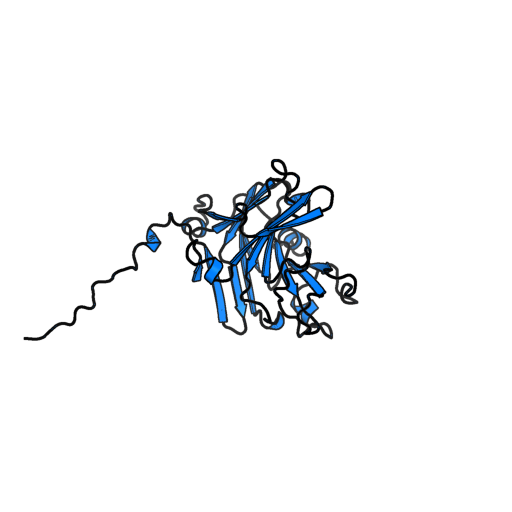 97 ? 11.547 10.764 -6.076 1.00 85.75 97 ASN A C 1
ATOM 755 O O . ASN A 1 97 ? 11.101 11.079 -4.979 1.00 85.75 97 ASN A O 1
ATOM 759 N N . GLN A 1 98 ? 12.266 9.648 -6.235 1.00 87.81 98 GLN A N 1
ATOM 760 C CA . GLN A 1 98 ? 12.675 8.801 -5.103 1.00 87.81 98 GLN A CA 1
ATOM 761 C C . GLN A 1 98 ? 11.495 8.392 -4.188 1.00 87.81 98 GLN A C 1
ATOM 763 O O . GLN A 1 98 ? 11.618 8.351 -2.980 1.00 87.81 98 GLN A O 1
ATOM 768 N N . SER A 1 99 ? 10.331 8.051 -4.739 1.00 93.88 99 SER A N 1
ATOM 769 C CA . SER A 1 99 ? 9.229 7.423 -3.995 1.00 93.88 99 SER A CA 1
ATOM 770 C C . SER A 1 99 ? 9.361 5.906 -3.858 1.00 93.88 99 SER A C 1
ATOM 772 O O . SER A 1 99 ? 9.931 5.222 -4.708 1.00 93.88 99 SER A O 1
ATOM 774 N N . ALA A 1 100 ? 8.754 5.339 -2.825 1.00 96.31 100 ALA A N 1
ATOM 775 C CA . ALA A 1 100 ? 8.559 3.897 -2.700 1.00 96.31 100 ALA A CA 1
ATOM 776 C C . ALA A 1 100 ? 7.058 3.579 -2.626 1.00 96.31 100 ALA A C 1
ATOM 778 O O . ALA A 1 100 ? 6.262 4.488 -2.408 1.00 96.31 100 ALA A O 1
ATOM 779 N N . PRO A 1 101 ? 6.631 2.324 -2.858 1.00 97.56 101 PRO A N 1
ATOM 780 C CA . PRO A 1 101 ? 5.224 1.966 -2.758 1.00 97.56 101 PRO A CA 1
ATOM 781 C C . PRO A 1 101 ? 4.655 2.285 -1.377 1.00 97.56 101 PRO A C 1
ATOM 783 O O . PRO A 1 101 ? 5.197 1.851 -0.361 1.00 97.56 101 PRO A O 1
ATOM 786 N N . ASN A 1 102 ? 3.527 2.986 -1.358 1.00 97.44 102 ASN A N 1
ATOM 787 C CA . ASN A 1 102 ? 2.863 3.378 -0.124 1.00 97.44 102 ASN A CA 1
ATOM 788 C C . ASN A 1 102 ? 2.004 2.228 0.401 1.00 97.44 102 ASN A C 1
ATOM 790 O O . ASN A 1 102 ? 1.299 1.581 -0.377 1.00 97.44 102 ASN A O 1
ATOM 794 N N . LEU A 1 103 ? 2.012 2.000 1.714 1.00 98.38 103 LEU A N 1
ATOM 795 C CA . LEU A 1 103 ? 1.127 1.035 2.367 1.00 98.38 103 LEU A CA 1
ATOM 796 C C . LEU A 1 103 ? -0.133 1.755 2.848 1.00 98.38 103 LEU A C 1
ATOM 798 O O . LEU A 1 103 ? -0.045 2.687 3.636 1.00 98.38 103 LEU A O 1
ATOM 802 N N . ALA A 1 104 ? -1.305 1.325 2.396 1.00 97.06 104 ALA A N 1
ATOM 803 C CA . ALA A 1 104 ? -2.581 1.919 2.763 1.00 97.06 104 ALA A CA 1
ATOM 804 C C . ALA A 1 104 ? -3.480 0.914 3.478 1.00 97.06 104 ALA A C 1
ATOM 806 O O . ALA A 1 104 ? -3.543 -0.253 3.076 1.00 97.06 104 ALA A O 1
ATOM 807 N N . PHE A 1 105 ? -4.232 1.397 4.463 1.00 97.19 105 PHE A N 1
ATOM 808 C CA . PHE A 1 105 ? -5.407 0.713 4.992 1.00 97.19 105 PHE A CA 1
ATOM 809 C C . PHE A 1 105 ? -6.642 1.515 4.636 1.00 97.19 105 PHE A C 1
ATOM 811 O O . PHE A 1 105 ? -6.672 2.727 4.846 1.00 97.19 105 PHE A O 1
ATOM 818 N N . GLN A 1 106 ? -7.657 0.827 4.140 1.00 95.25 106 GLN A N 1
ATOM 819 C CA . GLN A 1 106 ? -9.009 1.345 4.157 1.00 95.25 106 GLN A CA 1
ATOM 820 C C . GLN A 1 106 ? -9.676 0.945 5.467 1.00 95.25 106 GLN A C 1
ATOM 822 O O . GLN A 1 106 ? -9.610 -0.232 5.834 1.00 95.25 106 GLN A O 1
ATOM 827 N N . VAL A 1 107 ? -10.296 1.902 6.157 1.00 95.06 107 VAL A N 1
ATOM 828 C CA . VAL A 1 107 ? -10.822 1.666 7.499 1.00 95.06 107 VAL A CA 1
ATOM 829 C C . VAL A 1 107 ? -12.303 1.977 7.645 1.00 95.06 107 VAL A C 1
ATOM 831 O O . VAL A 1 107 ? -12.804 2.899 7.005 1.00 95.06 107 VAL A O 1
ATOM 834 N N . ASP A 1 108 ? -12.933 1.178 8.502 1.00 94.00 108 ASP A N 1
ATOM 835 C CA . ASP A 1 108 ? -14.276 1.344 9.050 1.00 94.00 108 ASP A CA 1
ATOM 836 C C . ASP A 1 108 ? -14.164 1.734 10.540 1.00 94.00 108 ASP A C 1
ATOM 838 O O . ASP A 1 108 ? -13.507 1.033 11.325 1.00 94.00 108 ASP A O 1
ATOM 842 N N . ILE A 1 109 ? -14.749 2.866 10.927 1.00 92.75 109 ILE A N 1
ATOM 843 C CA . ILE A 1 109 ? -14.809 3.359 12.310 1.00 92.75 109 ILE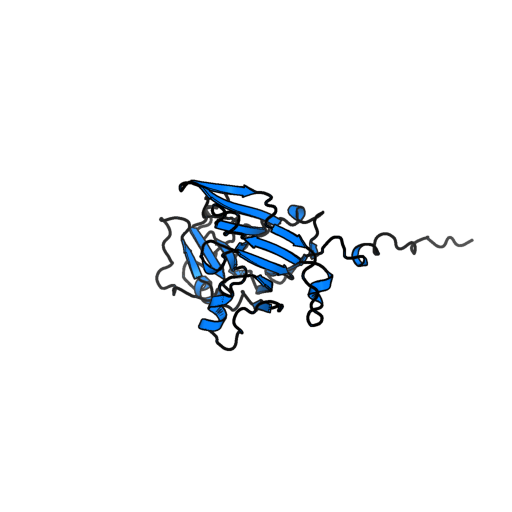 A CA 1
ATOM 844 C C . ILE A 1 109 ? -16.045 2.826 13.032 1.00 92.75 109 ILE A C 1
ATOM 846 O O . ILE A 1 109 ? -15.975 2.477 14.217 1.00 92.75 109 ILE A O 1
ATOM 850 N N . ASN A 1 110 ? -17.189 2.855 12.351 1.00 91.06 110 ASN A N 1
ATOM 851 C CA . ASN A 1 110 ? -18.500 2.817 12.984 1.00 91.06 110 ASN A CA 1
ATOM 852 C C . ASN A 1 110 ? -19.125 1.404 12.973 1.00 91.06 110 ASN A C 1
ATOM 854 O O . ASN A 1 110 ? -20.014 1.122 13.780 1.00 91.06 110 ASN A O 1
ATOM 858 N N . GLY A 1 111 ? -18.575 0.492 12.168 1.00 91.50 111 GLY A N 1
ATOM 859 C CA . GLY A 1 111 ? -18.971 -0.909 12.083 1.00 91.50 111 GLY A CA 1
ATOM 860 C C . GLY A 1 111 ? -20.129 -1.183 11.124 1.00 91.50 111 GLY A C 1
ATOM 861 O O . GLY A 1 111 ? -20.785 -2.212 11.293 1.00 91.50 111 GLY A O 1
ATOM 862 N N . ASP A 1 112 ? -20.415 -0.286 10.178 1.00 91.75 112 ASP A N 1
ATOM 863 C CA . ASP A 1 112 ? -21.471 -0.429 9.164 1.00 91.75 112 ASP A CA 1
ATOM 864 C C . ASP A 1 112 ? -20.995 -1.100 7.866 1.00 91.75 112 ASP A C 1
ATOM 866 O O . ASP A 1 112 ? -21.753 -1.189 6.898 1.00 91.75 112 ASP A O 1
ATOM 870 N N . ASP A 1 113 ? -19.752 -1.583 7.843 1.00 90.38 113 ASP A N 1
ATOM 871 C CA . ASP A 1 113 ? -19.100 -2.131 6.661 1.00 90.38 113 ASP A CA 1
ATOM 872 C C . ASP A 1 113 ? -18.998 -1.129 5.479 1.00 90.38 113 ASP A C 1
ATOM 874 O O . ASP A 1 113 ? -18.851 -1.503 4.302 1.00 90.38 113 ASP A O 1
ATOM 878 N N . VAL A 1 114 ? -18.991 0.170 5.783 1.00 89.62 114 VAL A N 1
ATOM 879 C CA . VAL A 1 114 ? -18.659 1.252 4.858 1.00 89.62 114 VAL A CA 1
ATOM 880 C C . VAL A 1 114 ? -17.326 1.859 5.273 1.00 89.62 114 VAL A C 1
ATOM 882 O O . VAL A 1 114 ? -16.982 1.968 6.440 1.00 89.62 114 VAL A O 1
ATOM 885 N N . ALA A 1 115 ? -16.515 2.225 4.288 1.00 91.50 115 ALA A N 1
ATOM 886 C CA . ALA A 1 115 ? -15.247 2.866 4.579 1.00 91.50 115 ALA A CA 1
ATOM 887 C C . ALA A 1 115 ? -15.410 4.371 4.741 1.00 91.50 115 ALA A C 1
ATOM 889 O O . ALA A 1 115 ? -15.842 5.039 3.800 1.00 91.50 115 ALA A O 1
ATOM 890 N N . GLU A 1 116 ? -14.946 4.921 5.855 1.00 90.62 116 GLU A N 1
ATOM 891 C CA . GLU A 1 116 ? -14.919 6.369 6.046 1.00 90.62 116 GLU A CA 1
ATOM 892 C C . GLU A 1 116 ? -13.680 7.007 5.417 1.00 90.62 116 GLU A C 1
ATOM 894 O O . GLU A 1 116 ? -13.743 8.071 4.785 1.00 90.62 116 GLU A O 1
ATOM 899 N N . PHE A 1 117 ? -12.525 6.360 5.587 1.00 91.62 117 PHE A N 1
ATOM 900 C CA . PHE A 1 117 ? -11.254 6.915 5.145 1.00 91.62 117 PHE A CA 1
ATOM 901 C C . PHE A 1 117 ? -10.183 5.868 4.860 1.00 91.62 117 PHE A C 1
ATOM 903 O O . PHE A 1 117 ? -10.295 4.681 5.170 1.00 91.62 117 PHE A O 1
ATOM 910 N N . ASN A 1 118 ? -9.109 6.344 4.242 1.00 94.06 118 ASN A N 1
ATOM 911 C CA . ASN A 1 118 ? -7.860 5.625 4.118 1.00 94.06 118 ASN A CA 1
ATOM 912 C C . ASN A 1 118 ? -6.816 6.255 5.037 1.00 94.06 118 ASN A C 1
ATOM 914 O O . ASN A 1 118 ? -6.760 7.476 5.188 1.00 94.06 118 ASN A O 1
ATOM 918 N N . ILE A 1 119 ? -5.923 5.431 5.567 1.00 96.19 119 ILE A N 1
ATOM 919 C CA . ILE A 1 119 ? -4.652 5.900 6.116 1.00 96.19 119 ILE A CA 1
ATOM 920 C C . ILE A 1 119 ? -3.513 5.363 5.268 1.00 96.19 119 ILE A C 1
ATOM 922 O O . ILE A 1 119 ? -3.558 4.218 4.817 1.00 96.19 119 ILE A O 1
ATOM 926 N N . LEU A 1 120 ? -2.509 6.200 5.027 1.00 96.62 120 LEU A N 1
ATOM 927 C CA . LEU A 1 120 ? -1.393 5.902 4.141 1.00 96.62 120 LEU A CA 1
ATOM 928 C C . LEU A 1 120 ? -0.074 6.080 4.880 1.00 96.62 120 LEU A C 1
ATOM 930 O O . LEU A 1 120 ? 0.197 7.143 5.430 1.00 96.62 120 LEU A O 1
ATOM 934 N N . TYR A 1 121 ? 0.749 5.048 4.852 1.00 97.81 121 TYR A N 1
ATOM 935 C CA . TYR A 1 121 ? 2.147 5.100 5.224 1.00 97.81 121 TYR A CA 1
ATOM 936 C C . TYR A 1 121 ? 2.967 5.360 3.966 1.00 97.81 121 TYR A C 1
ATOM 938 O O . TYR A 1 121 ? 2.984 4.531 3.050 1.00 97.81 121 TYR A O 1
ATOM 946 N N . ASP A 1 122 ? 3.631 6.511 3.939 1.00 95.81 122 ASP A N 1
ATOM 947 C CA . ASP A 1 122 ? 4.497 6.929 2.841 1.00 95.81 122 ASP A CA 1
ATOM 948 C C . ASP A 1 122 ? 5.968 6.879 3.285 1.00 95.81 122 ASP A C 1
ATOM 950 O O . ASP A 1 122 ? 6.355 7.635 4.184 1.00 95.81 122 ASP A O 1
ATOM 954 N N . PRO A 1 123 ? 6.793 5.994 2.700 1.00 96.25 123 PRO A N 1
ATOM 955 C CA . PRO A 1 123 ? 8.217 5.909 3.005 1.00 96.25 123 PRO A CA 1
ATOM 956 C C . PRO A 1 123 ? 9.004 7.218 2.861 1.00 96.25 123 PRO A C 1
ATOM 958 O O . PRO A 1 123 ? 9.944 7.438 3.623 1.00 96.25 123 PRO A O 1
ATOM 961 N N . THR A 1 124 ? 8.631 8.094 1.923 1.00 92.62 124 THR A N 1
ATOM 962 C CA . THR A 1 124 ? 9.355 9.356 1.664 1.00 92.62 124 THR A CA 1
ATOM 963 C C . THR A 1 124 ? 9.278 10.316 2.847 1.00 92.62 124 THR A C 1
ATOM 965 O O . THR A 1 124 ? 10.275 10.916 3.242 1.00 92.62 124 THR A O 1
ATOM 968 N N . ILE A 1 125 ? 8.119 10.345 3.501 1.00 93.50 125 ILE A N 1
ATOM 969 C CA . ILE A 1 125 ? 7.808 11.246 4.612 1.00 93.50 125 ILE A CA 1
ATOM 970 C C . ILE A 1 125 ? 8.528 10.821 5.900 1.00 93.50 125 ILE A C 1
ATOM 972 O O .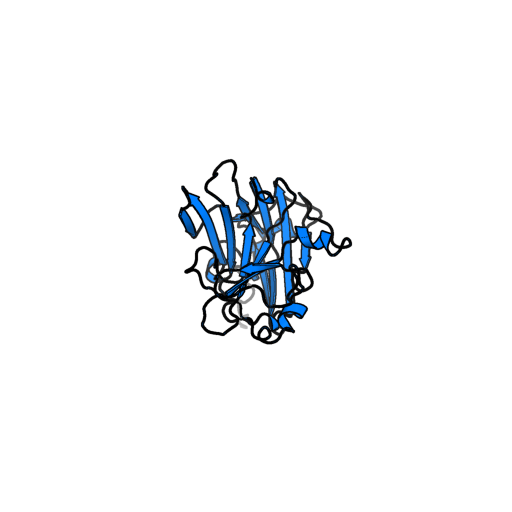 ILE A 1 125 ? 8.751 11.619 6.807 1.00 93.50 125 ILE A O 1
ATOM 976 N N . GLN A 1 126 ? 8.951 9.559 6.007 1.00 95.75 126 GLN A N 1
ATOM 977 C CA . GLN A 1 126 ? 9.556 9.045 7.240 1.00 95.75 126 GLN A CA 1
ATOM 978 C C . GLN A 1 126 ? 10.863 9.758 7.590 1.00 95.75 126 GLN A C 1
ATOM 980 O O . GLN A 1 126 ? 11.118 10.016 8.767 1.00 95.75 126 GLN A O 1
ATOM 985 N N . HIS A 1 127 ? 11.660 10.095 6.574 1.00 93.12 127 HIS A N 1
ATOM 986 C CA . HIS A 1 127 ? 12.905 10.838 6.744 1.00 93.12 127 HIS A CA 1
ATOM 987 C C . HIS A 1 127 ? 12.655 12.282 7.197 1.00 93.12 127 HIS A C 1
ATOM 989 O O . HIS A 1 127 ? 13.378 12.787 8.053 1.00 93.12 127 HIS A O 1
ATOM 995 N N . GLU A 1 128 ? 11.611 12.928 6.670 1.00 91.25 128 GLU A N 1
ATOM 996 C CA . GLU A 1 128 ? 11.255 14.312 7.012 1.00 91.25 128 GLU A CA 1
ATOM 997 C C . GLU A 1 128 ? 10.932 14.462 8.503 1.00 91.25 128 GLU A C 1
ATOM 999 O O . GLU A 1 128 ? 11.340 15.430 9.143 1.00 91.25 128 GLU A O 1
ATOM 1004 N N . TYR A 1 129 ? 10.247 13.469 9.075 1.00 91.81 129 TYR A N 1
ATOM 1005 C CA . TYR A 1 129 ? 9.883 13.461 10.493 1.00 91.81 129 TYR A CA 1
ATOM 1006 C C . TYR A 1 129 ? 10.937 12.834 11.406 1.00 91.81 129 TYR A C 1
ATOM 1008 O O . TYR A 1 129 ? 10.947 13.087 12.613 1.00 91.81 129 TYR A O 1
ATOM 1016 N N . ASN A 1 130 ? 11.805 11.982 10.867 1.00 90.38 130 ASN A N 1
ATOM 1017 C CA . ASN A 1 130 ? 12.902 11.381 11.604 1.00 90.38 130 ASN A CA 1
ATOM 1018 C C . ASN A 1 130 ? 14.099 11.160 10.675 1.00 90.38 130 ASN A C 1
ATOM 1020 O O . ASN A 1 130 ? 14.207 10.128 10.014 1.00 90.38 130 ASN A O 1
ATOM 1024 N N . SER A 1 131 ? 15.048 12.094 10.708 1.00 92.12 131 SER A N 1
ATOM 1025 C CA . SER A 1 131 ? 16.240 12.079 9.853 1.00 92.12 131 SER A CA 1
ATOM 1026 C C . SER A 1 131 ? 17.175 10.886 10.084 1.00 92.12 131 SER A C 1
ATOM 1028 O O . SER A 1 131 ? 18.055 10.634 9.262 1.00 92.12 131 SER A O 1
ATOM 1030 N N . THR A 1 132 ? 16.987 10.122 11.170 1.00 92.50 132 THR A N 1
ATOM 1031 C CA . THR A 1 132 ? 17.713 8.860 11.399 1.00 92.50 132 THR A CA 1
ATOM 1032 C C . THR A 1 132 ? 17.211 7.720 10.508 1.00 92.50 132 THR A C 1
ATOM 1034 O O . THR A 1 132 ? 17.941 6.756 10.277 1.00 92.50 132 THR A O 1
ATOM 1037 N N . ILE A 1 133 ? 15.983 7.822 9.987 1.00 92.38 133 ILE A N 1
ATOM 1038 C CA . ILE A 1 133 ? 15.459 6.917 8.965 1.00 92.38 133 ILE A CA 1
ATOM 1039 C C . ILE A 1 133 ? 16.013 7.408 7.627 1.00 92.38 133 ILE A C 1
ATOM 1041 O O . ILE A 1 133 ? 15.792 8.569 7.288 1.00 92.38 133 ILE A O 1
ATOM 1045 N N . PRO A 1 134 ? 16.738 6.583 6.854 1.00 92.06 134 PRO A N 1
ATOM 1046 C CA . PRO A 1 134 ? 17.226 7.010 5.551 1.00 92.06 134 PRO A CA 1
ATOM 1047 C C . PRO A 1 134 ? 16.048 7.342 4.629 1.00 92.06 134 PRO A C 1
ATOM 1049 O O . PRO A 1 134 ? 15.033 6.642 4.638 1.00 92.06 134 PRO A O 1
ATOM 1052 N N . GLY A 1 135 ? 16.209 8.378 3.803 1.00 94.69 135 GLY A N 1
ATOM 1053 C CA . GLY A 1 135 ? 15.301 8.628 2.685 1.00 94.69 135 GLY A CA 1
ATOM 1054 C C . GLY A 1 135 ? 15.225 7.423 1.745 1.00 94.69 135 GLY A C 1
ATOM 1055 O O . GLY A 1 135 ? 16.006 6.472 1.839 1.00 94.69 135 GLY A O 1
ATOM 1056 N N . VAL A 1 136 ? 14.266 7.437 0.828 1.00 95.25 136 VAL A N 1
ATOM 1057 C CA . VAL A 1 136 ? 14.132 6.364 -0.159 1.00 95.25 136 VAL A CA 1
ATOM 1058 C C . VAL A 1 136 ? 15.322 6.395 -1.125 1.00 95.25 136 VAL A C 1
ATOM 1060 O O . VAL A 1 136 ? 15.664 7.425 -1.695 1.00 95.25 136 VAL A O 1
ATOM 1063 N N . LEU A 1 137 ? 15.945 5.238 -1.327 1.00 93.75 137 LEU A N 1
ATOM 1064 C CA . LEU A 1 137 ? 17.110 5.030 -2.176 1.00 93.75 137 LEU A CA 1
ATOM 1065 C C . LEU A 1 137 ? 16.740 4.135 -3.361 1.00 93.75 137 LEU A C 1
ATOM 1067 O O . LEU A 1 137 ? 15.993 3.162 -3.236 1.00 93.75 137 LEU A O 1
ATOM 1071 N N . GLN A 1 138 ? 17.311 4.436 -4.526 1.00 93.06 138 GLN A N 1
ATOM 1072 C CA . GLN A 1 138 ? 17.215 3.562 -5.693 1.00 93.06 138 GLN A CA 1
ATOM 1073 C C . GLN A 1 138 ? 18.289 2.474 -5.660 1.00 93.06 138 GLN A C 1
ATOM 1075 O O . GLN A 1 138 ? 19.367 2.648 -5.098 1.00 93.06 138 GLN A O 1
ATOM 1080 N N . SER A 1 139 ? 18.003 1.348 -6.312 1.00 91.31 139 SER A N 1
ATOM 1081 C CA . SER A 1 139 ? 18.909 0.206 -6.474 1.00 91.31 139 SER A CA 1
ATOM 1082 C C . SER A 1 139 ? 19.411 -0.428 -5.168 1.00 91.31 139 SER A C 1
ATOM 1084 O O . SER A 1 139 ? 20.391 -1.175 -5.166 1.00 91.31 139 SER A O 1
ATOM 1086 N N . VAL A 1 140 ? 18.717 -0.187 -4.054 1.00 91.25 140 VAL A N 1
ATOM 1087 C CA . VAL A 1 140 ? 19.021 -0.753 -2.736 1.00 91.25 140 VAL A CA 1
ATOM 1088 C C . VAL A 1 140 ? 17.732 -1.276 -2.106 1.00 91.25 140 VAL A C 1
ATOM 1090 O O . VAL A 1 140 ? 16.664 -0.690 -2.268 1.00 91.25 140 VAL A O 1
ATOM 1093 N N . TRP A 1 141 ? 17.822 -2.411 -1.409 1.00 93.12 141 TRP A N 1
ATOM 1094 C CA . TRP A 1 141 ? 16.708 -2.917 -0.609 1.00 93.12 141 TRP A CA 1
ATOM 1095 C C . TRP A 1 141 ? 16.600 -2.117 0.687 1.00 93.12 141 TRP A C 1
ATOM 1097 O O . TRP A 1 141 ? 17.574 -2.017 1.429 1.00 93.12 141 TRP A O 1
ATOM 1107 N N . GLN A 1 142 ? 15.411 -1.598 0.977 1.00 94.06 142 GLN A N 1
ATOM 1108 C CA . GLN A 1 142 ? 15.108 -0.905 2.229 1.00 94.06 142 GLN A CA 1
ATOM 1109 C C . GLN A 1 142 ? 13.980 -1.612 2.969 1.00 94.06 142 GLN A C 1
ATOM 1111 O O . GLN A 1 142 ? 13.047 -2.111 2.342 1.00 94.06 142 GLN A O 1
ATOM 1116 N N . ASN A 1 143 ? 14.082 -1.650 4.297 1.00 95.38 143 ASN A N 1
ATOM 1117 C CA . ASN A 1 143 ? 13.049 -2.164 5.190 1.00 95.38 143 ASN A CA 1
ATOM 1118 C C . ASN A 1 143 ? 12.280 -1.001 5.815 1.00 95.38 143 ASN A C 1
ATOM 1120 O O . ASN A 1 143 ? 12.882 -0.040 6.293 1.00 95.38 143 ASN A O 1
ATOM 1124 N N . TRP A 1 144 ? 10.960 -1.135 5.869 1.00 97.00 144 TRP A N 1
ATOM 1125 C CA . TRP A 1 144 ? 10.063 -0.148 6.452 1.00 97.00 144 TRP A CA 1
ATOM 1126 C C . TRP A 1 144 ? 9.352 -0.736 7.665 1.00 97.00 144 TRP A C 1
ATOM 1128 O O . TRP A 1 144 ? 8.714 -1.784 7.569 1.00 97.00 144 TRP A O 1
ATOM 1138 N N . ASN A 1 145 ? 9.424 -0.045 8.806 1.00 97.06 145 ASN A N 1
ATOM 1139 C CA . ASN A 1 145 ? 8.634 -0.350 9.999 1.00 97.06 145 ASN A CA 1
ATOM 1140 C C . ASN A 1 145 ? 7.402 0.559 10.048 1.00 97.06 145 ASN A C 1
ATOM 1142 O O . ASN A 1 145 ? 7.388 1.597 10.713 1.00 97.06 145 ASN A O 1
ATOM 1146 N N . ALA A 1 146 ? 6.349 0.156 9.344 1.00 97.69 146 ALA A N 1
ATOM 1147 C CA . ALA A 1 146 ? 5.127 0.942 9.254 1.00 97.69 146 ALA A CA 1
ATOM 1148 C C . ALA A 1 146 ? 4.343 0.993 10.578 1.00 97.69 146 ALA A C 1
ATOM 1150 O O . ALA A 1 146 ? 3.574 1.926 10.800 1.00 97.69 146 ALA A O 1
ATOM 1151 N N . ARG A 1 147 ? 4.561 0.050 11.509 1.00 96.88 147 ARG A N 1
ATOM 1152 C CA . ARG A 1 147 ? 3.873 0.060 12.815 1.00 96.88 147 ARG A CA 1
ATOM 1153 C C . ARG A 1 147 ? 4.241 1.276 13.673 1.00 96.88 147 ARG A C 1
ATOM 1155 O O . ARG A 1 147 ? 3.392 1.741 14.439 1.00 96.88 147 ARG A O 1
ATOM 1162 N N . HIS A 1 148 ? 5.485 1.743 13.557 1.00 95.31 148 HIS A N 1
ATOM 1163 C CA . HIS A 1 148 ? 6.062 2.830 14.360 1.00 95.31 148 HIS A CA 1
ATOM 1164 C C . HIS A 1 148 ? 6.330 4.112 13.564 1.00 95.31 148 HIS A C 1
ATOM 1166 O O . HIS A 1 148 ? 6.815 5.087 14.134 1.00 95.31 148 HIS A O 1
ATOM 1172 N N . GLY A 1 149 ? 6.057 4.122 12.261 1.00 96.75 149 GLY A N 1
ATOM 1173 C CA . GLY A 1 149 ? 6.275 5.313 11.452 1.00 96.75 149 GLY A CA 1
ATOM 1174 C C . GLY A 1 149 ? 5.050 6.217 11.341 1.00 96.75 149 GLY A C 1
ATOM 1175 O O . GLY A 1 149 ? 4.062 6.060 12.064 1.00 96.75 149 GLY A O 1
ATOM 1176 N N . TRP A 1 150 ? 5.157 7.180 10.434 1.00 97.38 150 TRP A N 1
ATOM 1177 C CA . TRP A 1 150 ? 4.205 8.263 10.229 1.00 97.38 150 TRP A CA 1
ATOM 1178 C C . TRP A 1 150 ? 3.212 7.927 9.123 1.00 97.38 150 TRP A C 1
ATOM 1180 O O . TRP A 1 150 ? 3.581 7.450 8.050 1.00 97.38 150 TRP A O 1
ATOM 1190 N N . TRP A 1 151 ? 1.948 8.185 9.415 1.00 97.38 151 TRP A N 1
ATOM 1191 C CA . TRP A 1 151 ? 0.794 7.945 8.568 1.00 97.38 151 TRP A CA 1
ATOM 1192 C C . TRP A 1 151 ? 0.095 9.262 8.289 1.00 97.38 151 TRP A C 1
ATOM 1194 O O . TRP A 1 151 ? 0.150 10.180 9.100 1.00 97.38 151 TRP A O 1
ATOM 1204 N N . GLN A 1 152 ? -0.604 9.320 7.168 1.00 95.19 152 GLN A N 1
ATOM 1205 C CA . GLN A 1 152 ? -1.451 10.441 6.786 1.00 95.19 152 GLN A CA 1
ATOM 1206 C C . GLN A 1 152 ? -2.865 9.960 6.480 1.00 95.19 152 GLN A C 1
ATOM 1208 O O . GLN A 1 152 ? -3.090 8.804 6.110 1.00 95.19 152 GLN A O 1
ATOM 1213 N N . TYR A 1 153 ? -3.814 10.867 6.652 1.00 93.38 153 TYR A N 1
ATOM 1214 C CA . TYR A 1 153 ? -5.235 10.633 6.458 1.00 93.38 153 TYR A CA 1
ATOM 1215 C C . TYR A 1 153 ? -5.663 11.031 5.044 1.00 93.38 153 TYR A C 1
ATOM 1217 O O . TYR A 1 153 ? -5.329 12.115 4.573 1.00 93.38 153 TYR A O 1
ATOM 1225 N N . PHE A 1 154 ? -6.470 10.190 4.398 1.00 90.69 154 PHE A N 1
ATOM 1226 C CA . PHE A 1 154 ? -7.139 10.515 3.143 1.00 90.69 154 PHE A CA 1
ATOM 1227 C C . PHE A 1 154 ? -8.620 10.190 3.236 1.00 90.69 154 PHE A C 1
ATOM 1229 O O . PHE A 1 154 ? -9.014 9.034 3.391 1.00 90.69 154 PHE A O 1
ATOM 1236 N N . GLN A 1 155 ? -9.440 11.218 3.071 1.00 87.56 155 GLN A N 1
ATOM 1237 C CA . GLN A 1 155 ? -10.885 11.082 3.054 1.00 87.56 155 GLN A CA 1
ATOM 1238 C C . GLN A 1 155 ? -11.341 10.232 1.858 1.00 87.56 155 GLN A C 1
ATOM 1240 O O . GLN A 1 155 ? -10.902 10.465 0.730 1.00 87.56 155 GLN A O 1
ATOM 1245 N N . VAL A 1 156 ? -12.215 9.252 2.104 1.00 85.25 156 VAL A N 1
ATOM 1246 C CA . VAL A 1 156 ? -12.887 8.480 1.040 1.00 85.25 156 VAL A CA 1
ATOM 1247 C C . VAL A 1 156 ? -14.262 9.083 0.781 1.00 85.25 156 VAL A C 1
ATOM 1249 O O . VAL A 1 156 ? -14.593 9.415 -0.354 1.00 85.25 156 VAL A O 1
ATOM 1252 N N . THR A 1 157 ? -15.013 9.327 1.853 1.00 79.06 157 THR A N 1
ATOM 1253 C CA . THR A 1 157 ? -16.380 9.856 1.809 1.00 79.06 157 THR A CA 1
ATOM 1254 C C . THR A 1 157 ? -16.469 11.258 2.432 1.00 79.06 157 THR A C 1
ATOM 1256 O O . THR A 1 157 ? -16.008 11.439 3.565 1.00 79.06 157 THR A O 1
ATOM 1259 N N . PRO A 1 158 ? -17.089 12.254 1.760 1.00 79.69 158 PRO A N 1
ATOM 1260 C CA . PRO A 1 158 ? -17.250 13.627 2.265 1.00 79.69 158 PRO A CA 1
ATOM 1261 C C . PRO A 1 158 ? -17.858 13.743 3.672 1.00 79.69 158 PRO A C 1
ATOM 1263 O O . PRO A 1 158 ? -17.582 14.699 4.393 1.00 79.69 158 PRO A O 1
ATOM 1266 N N . GLN A 1 159 ? -18.672 12.765 4.064 1.00 80.56 159 GLN A N 1
ATOM 1267 C CA . GLN A 1 159 ? -19.412 12.725 5.325 1.00 80.56 159 GLN A CA 1
ATOM 1268 C C . GLN A 1 159 ? -18.514 12.531 6.553 1.00 80.56 159 GLN A C 1
ATOM 1270 O O . GLN A 1 159 ? -18.926 12.863 7.662 1.00 80.56 159 GLN A O 1
ATOM 1275 N N . TYR A 1 160 ? -17.290 12.039 6.360 1.00 80.44 160 TYR A N 1
ATOM 1276 C CA . TYR A 1 160 ? -16.356 11.750 7.441 1.00 80.44 160 TYR A CA 1
ATOM 1277 C C . TYR A 1 160 ? -15.092 12.598 7.256 1.00 80.44 160 TYR A C 1
ATOM 1279 O O . TYR A 1 160 ? -14.180 12.200 6.528 1.00 80.44 160 TYR A O 1
ATOM 1287 N N . PRO A 1 161 ? -15.045 13.818 7.824 1.00 81.06 161 PRO A N 1
ATOM 1288 C CA . PRO A 1 161 ? -13.848 14.648 7.778 1.00 81.06 161 PRO A CA 1
ATOM 1289 C C . PRO A 1 161 ? -12.725 14.031 8.619 1.00 81.06 161 PRO A C 1
ATOM 1291 O O . PRO A 1 161 ? -12.946 13.108 9.406 1.00 81.06 161 PRO A O 1
ATOM 1294 N N . ALA A 1 162 ? -11.512 14.574 8.471 1.00 82.50 162 ALA A N 1
ATOM 1295 C CA . ALA A 1 162 ? -10.398 14.204 9.336 1.00 82.50 162 ALA A CA 1
ATOM 1296 C C . ALA A 1 162 ? -10.811 14.317 10.819 1.00 82.50 162 ALA A C 1
ATOM 1298 O O . ALA A 1 162 ? -11.488 15.286 11.187 1.00 82.50 162 ALA A O 1
ATOM 1299 N N . PRO A 1 163 ? -10.414 13.359 11.675 1.00 85.12 163 PRO A N 1
ATOM 1300 C CA . PRO A 1 163 ? -10.775 13.388 13.085 1.00 85.12 163 PRO A CA 1
ATOM 1301 C C . PRO A 1 163 ? -10.332 14.708 13.734 1.00 85.12 163 PRO A C 1
ATOM 1303 O O . PRO A 1 163 ? -9.171 15.097 13.569 1.00 85.12 163 PRO A O 1
ATOM 1306 N N . PRO A 1 164 ? -11.210 15.412 14.474 1.00 89.06 164 PRO A N 1
ATOM 1307 C CA . PRO A 1 164 ? -10.842 16.668 15.115 1.00 89.06 164 PRO A CA 1
ATOM 1308 C C . PRO A 1 164 ? -9.599 16.510 15.999 1.00 89.06 164 PRO A C 1
ATOM 1310 O O . PRO A 1 164 ? -9.555 15.651 16.877 1.00 89.06 164 PRO A O 1
ATOM 1313 N N . GLY A 1 165 ? -8.585 17.343 15.761 1.00 89.94 165 GLY A N 1
ATOM 1314 C CA . GLY A 1 165 ? -7.326 17.320 16.511 1.00 89.94 165 GLY A CA 1
ATOM 1315 C C . GLY A 1 165 ? -6.307 16.268 16.059 1.00 89.94 165 GLY A C 1
ATOM 1316 O O . GLY A 1 165 ? -5.214 16.233 16.623 1.00 89.94 165 GLY A O 1
ATOM 1317 N N . LEU A 1 166 ? -6.604 15.446 15.045 1.00 93.25 166 LEU A N 1
ATOM 1318 C CA . LEU A 1 166 ? -5.594 14.584 14.434 1.00 93.25 166 LEU A CA 1
ATOM 1319 C C . LEU A 1 166 ? -4.627 15.449 13.604 1.00 93.25 166 LEU A C 1
ATOM 1321 O O . LEU A 1 166 ? -5.077 16.174 12.712 1.00 93.25 166 LEU A O 1
ATOM 1325 N N . PRO A 1 167 ? -3.309 15.403 13.865 1.00 92.69 167 PRO A N 1
ATOM 1326 C CA . PRO A 1 167 ? -2.344 16.096 13.021 1.00 92.69 167 PRO A CA 1
ATOM 1327 C C . PRO A 1 167 ? -2.348 15.508 11.603 1.00 92.69 167 PRO A C 1
ATOM 1329 O O . PRO A 1 167 ? -2.684 14.341 11.410 1.00 92.69 167 PRO A O 1
ATOM 1332 N N . ALA A 1 168 ? -1.925 16.301 10.611 1.00 91.94 168 ALA A N 1
ATOM 1333 C CA . ALA A 1 168 ? -1.839 15.856 9.213 1.00 91.94 168 ALA A CA 1
ATOM 1334 C C . ALA A 1 168 ? -1.026 14.556 9.059 1.00 91.94 168 ALA A C 1
ATOM 1336 O O . ALA A 1 168 ? -1.364 13.700 8.241 1.00 91.94 168 ALA A O 1
ATOM 1337 N N . PHE A 1 169 ? -0.009 14.401 9.911 1.00 95.19 169 PHE A N 1
ATOM 1338 C CA . PHE A 1 169 ? 0.801 13.202 10.043 1.00 95.19 169 PHE A CA 1
ATOM 1339 C C . PHE A 1 169 ? 0.785 12.705 11.483 1.00 95.19 169 PHE A C 1
ATOM 1341 O O . PHE A 1 169 ? 0.992 13.478 12.418 1.00 95.19 169 PHE A O 1
ATOM 1348 N N . PHE A 1 170 ? 0.560 11.410 11.671 1.00 96.00 170 PHE A N 1
ATOM 1349 C CA . PHE A 1 170 ? 0.380 10.793 12.982 1.00 96.00 170 PHE A CA 1
ATOM 1350 C C . PHE A 1 170 ? 0.987 9.391 13.029 1.00 96.00 170 PHE A C 1
ATOM 1352 O O . PHE A 1 170 ? 1.182 8.741 12.007 1.00 96.00 170 PHE A O 1
ATOM 1359 N N . GLN A 1 171 ? 1.243 8.881 14.230 1.00 96.19 171 GLN A N 1
ATOM 1360 C CA . GLN A 1 171 ? 1.546 7.464 14.423 1.00 96.19 171 GLN A CA 1
ATOM 1361 C C . GLN A 1 171 ? 0.257 6.696 14.742 1.00 96.19 171 GLN A C 1
ATOM 1363 O O . GLN A 1 171 ? -0.657 7.234 15.369 1.00 96.19 171 GLN A O 1
ATOM 1368 N N . LEU A 1 172 ? 0.189 5.410 14.377 1.00 96.31 172 LEU A N 1
ATOM 1369 C CA . LEU A 1 172 ? -0.979 4.566 14.674 1.00 96.31 172 LEU A CA 1
ATOM 1370 C C . LEU A 1 172 ? -1.419 4.594 16.154 1.00 96.31 172 LEU A C 1
ATOM 1372 O O . LEU A 1 172 ? -2.622 4.687 16.386 1.00 96.31 172 LEU A O 1
ATOM 1376 N N . PRO A 1 173 ? -0.522 4.551 17.169 1.00 96.00 173 PRO A N 1
ATOM 1377 C CA . PRO A 1 173 ? -0.941 4.656 18.568 1.00 96.00 173 PRO A CA 1
ATOM 1378 C C . PRO A 1 173 ? -1.685 5.957 18.886 1.00 96.00 173 PRO A C 1
ATOM 1380 O O . PRO A 1 173 ? -2.639 5.924 19.655 1.00 96.00 173 PRO A O 1
ATOM 1383 N N . THR A 1 174 ? -1.284 7.080 18.279 1.00 95.81 174 THR A N 1
ATOM 1384 C CA . THR A 1 174 ? -1.944 8.379 18.465 1.00 95.81 174 THR A CA 1
ATOM 1385 C C . THR A 1 174 ? -3.379 8.331 17.958 1.00 95.81 174 THR A C 1
ATOM 1387 O O . THR A 1 174 ? -4.284 8.703 18.696 1.00 95.81 174 THR A O 1
ATOM 1390 N N . LEU A 1 175 ? -3.595 7.810 16.745 1.00 96.00 175 LEU A N 1
ATOM 1391 C CA . LEU A 1 175 ? -4.937 7.649 16.179 1.00 96.00 175 LEU A CA 1
ATOM 1392 C C . LEU A 1 175 ? -5.803 6.724 17.048 1.00 96.00 175 LEU A C 1
ATOM 1394 O O . LEU A 1 175 ? -6.925 7.073 17.390 1.00 96.00 175 LEU A O 1
ATOM 1398 N N . LEU A 1 176 ? -5.273 5.567 17.453 1.00 95.88 176 LEU A N 1
ATOM 1399 C CA . LEU A 1 176 ? -6.019 4.567 18.230 1.00 95.88 176 LEU A CA 1
ATOM 1400 C C . LEU A 1 176 ? -6.353 5.011 19.663 1.00 95.88 176 LEU A C 1
ATOM 1402 O O . LEU A 1 176 ? -7.265 4.453 20.272 1.00 95.88 176 LEU A O 1
ATOM 1406 N N . ALA A 1 177 ? -5.626 5.991 20.203 1.00 95.88 177 ALA A N 1
ATOM 1407 C CA . ALA A 1 177 ? -5.911 6.589 21.504 1.00 95.88 177 ALA A CA 1
ATOM 1408 C C . ALA A 1 177 ? -7.032 7.644 21.451 1.00 95.88 177 ALA A C 1
ATOM 1410 O O . ALA A 1 177 ? -7.531 8.049 22.502 1.00 95.88 177 ALA A O 1
ATOM 1411 N N . MET A 1 178 ? -7.440 8.100 20.259 1.00 94.69 178 MET A N 1
ATOM 1412 C CA . MET A 1 178 ? -8.517 9.081 20.122 1.00 94.69 178 MET A CA 1
ATOM 1413 C C . MET A 1 178 ? -9.888 8.456 20.440 1.00 94.69 178 MET A C 1
ATOM 1415 O O . MET A 1 178 ? -10.161 7.319 20.034 1.00 94.69 178 MET A O 1
ATOM 1419 N N . PRO A 1 179 ? -10.795 9.185 21.121 1.00 93.19 179 PRO A N 1
ATOM 1420 C CA . PRO A 1 179 ? -12.155 8.712 21.376 1.00 93.19 179 PRO A CA 1
ATOM 1421 C C . PRO A 1 179 ? -12.879 8.320 20.080 1.00 93.19 179 PRO A C 1
ATOM 1423 O O . PRO A 1 179 ? -12.950 9.113 19.147 1.00 93.19 179 PRO A O 1
ATOM 1426 N N . GLY A 1 180 ? -13.410 7.095 20.025 1.00 90.94 180 GLY A N 1
ATOM 1427 C CA . GLY A 1 180 ? -14.111 6.550 18.852 1.00 90.94 180 GLY A CA 1
ATOM 1428 C C . GLY A 1 180 ? -13.227 5.815 17.835 1.00 90.94 180 GLY A C 1
ATOM 1429 O O . GLY A 1 180 ? -13.759 5.115 16.984 1.00 90.94 180 GLY A O 1
ATOM 1430 N N . PHE A 1 181 ? -11.895 5.887 17.945 1.00 94.12 181 PHE A N 1
ATOM 1431 C CA . PHE A 1 181 ? -10.964 5.285 16.971 1.00 94.12 181 PHE A CA 1
ATOM 1432 C C . PHE A 1 181 ? -10.302 3.988 17.457 1.00 94.12 181 PHE A C 1
ATOM 1434 O O . PHE A 1 181 ? -9.565 3.333 16.722 1.00 94.12 181 PHE A O 1
ATOM 1441 N N . ASN A 1 182 ? -10.579 3.559 18.686 1.00 93.81 182 ASN A N 1
ATOM 1442 C CA . ASN A 1 182 ? -10.006 2.340 19.261 1.00 93.81 182 ASN A CA 1
ATOM 1443 C C . ASN A 1 182 ? -10.531 1.034 18.620 1.00 93.81 182 ASN A C 1
ATOM 1445 O O . ASN A 1 182 ? -9.917 -0.020 18.793 1.00 93.81 182 ASN A O 1
ATOM 1449 N N . ASN A 1 183 ? -11.644 1.091 17.881 1.00 93.44 183 ASN A N 1
ATOM 1450 C CA . ASN A 1 183 ? -12.269 -0.051 17.206 1.00 93.44 183 ASN A CA 1
ATOM 1451 C C . ASN A 1 183 ? -12.140 0.013 15.672 1.00 93.44 183 ASN A C 1
ATOM 1453 O O . ASN A 1 183 ? -12.820 -0.755 15.001 1.00 93.44 183 ASN A O 1
ATOM 1457 N N . LEU A 1 184 ? -11.265 0.872 15.124 1.00 95.75 184 LEU A N 1
ATOM 1458 C CA . LEU A 1 184 ? -10.995 0.950 13.680 1.00 95.75 184 LEU A CA 1
ATOM 1459 C C . LEU A 1 184 ? -10.700 -0.430 13.087 1.00 95.75 184 LEU A C 1
ATOM 1461 O O . LEU A 1 184 ? -9.817 -1.140 13.584 1.00 95.75 184 LEU A O 1
ATOM 1465 N N . ARG A 1 185 ? -11.384 -0.782 11.999 1.00 97.00 185 ARG A N 1
ATOM 1466 C CA . ARG A 1 185 ? -11.253 -2.075 11.313 1.00 97.00 185 ARG A CA 1
ATOM 1467 C C . ARG A 1 185 ? -10.777 -1.884 9.895 1.00 97.00 185 ARG A C 1
ATOM 1469 O O . ARG A 1 185 ? -11.158 -0.925 9.248 1.00 97.00 185 ARG A O 1
ATOM 1476 N N . ILE A 1 186 ? -9.980 -2.814 9.389 1.00 97.31 186 ILE A N 1
ATOM 1477 C CA . ILE A 1 186 ? -9.664 -2.871 7.963 1.00 97.31 186 ILE A CA 1
ATOM 1478 C C . ILE A 1 186 ? -10.907 -3.352 7.214 1.00 97.31 186 ILE A C 1
ATOM 1480 O O . ILE A 1 186 ? -11.513 -4.352 7.602 1.00 97.31 186 ILE A O 1
ATOM 1484 N N . ILE A 1 187 ? -11.255 -2.700 6.106 1.00 95.69 187 ILE A N 1
ATOM 1485 C CA . ILE A 1 187 ? -12.421 -3.075 5.305 1.00 95.69 187 ILE A CA 1
ATOM 1486 C C . ILE A 1 187 ? -12.102 -3.281 3.828 1.00 95.69 187 ILE A C 1
ATOM 1488 O O . ILE A 1 187 ? -11.233 -2.619 3.285 1.00 95.69 187 ILE A O 1
ATOM 1492 N N . ASN A 1 188 ? -12.795 -4.213 3.164 1.00 93.06 188 ASN A N 1
ATOM 1493 C CA . ASN A 1 188 ? -12.592 -4.570 1.754 1.00 93.06 188 ASN A CA 1
ATOM 1494 C C . ASN A 1 188 ? -13.631 -3.957 0.808 1.00 93.06 188 ASN A C 1
ATOM 1496 O O . ASN A 1 188 ? -13.979 -4.571 -0.201 1.00 93.06 188 ASN A O 1
ATOM 1500 N N . THR A 1 189 ? -14.142 -2.768 1.098 1.00 85.19 189 THR A N 1
ATOM 1501 C CA . THR A 1 189 ? -15.147 -2.152 0.231 1.00 85.19 189 THR A CA 1
ATOM 1502 C C . THR A 1 189 ? -14.488 -1.749 -1.088 1.00 85.19 189 THR A C 1
ATOM 1504 O O . THR A 1 189 ? -13.562 -0.946 -1.122 1.00 85.19 189 THR A O 1
ATOM 1507 N N . THR A 1 190 ? -14.927 -2.333 -2.203 1.00 73.31 190 THR A N 1
ATOM 1508 C CA . THR A 1 190 ? -14.393 -2.030 -3.548 1.00 73.31 190 THR A CA 1
ATOM 1509 C C . THR A 1 190 ? -15.321 -1.147 -4.373 1.00 73.31 190 THR A C 1
ATOM 1511 O O . THR A 1 190 ? -14.970 -0.761 -5.482 1.00 73.31 190 THR A O 1
ATOM 1514 N N . ASN A 1 191 ? -16.505 -0.842 -3.842 1.00 64.44 191 ASN A N 1
ATOM 1515 C CA . ASN A 1 191 ? -17.605 -0.229 -4.591 1.00 64.44 191 ASN A CA 1
ATOM 1516 C C . ASN A 1 191 ? -17.399 1.271 -4.846 1.00 64.44 191 ASN A C 1
ATOM 1518 O O . ASN A 1 191 ? -18.140 1.866 -5.621 1.00 64.44 191 ASN A O 1
ATOM 1522 N N . ASP A 1 192 ? -16.390 1.872 -4.217 1.00 65.19 192 ASP A N 1
ATOM 1523 C CA . ASP A 1 192 ? -15.973 3.246 -4.465 1.00 65.19 192 ASP A CA 1
ATOM 1524 C C . ASP A 1 192 ? -14.584 3.249 -5.134 1.00 65.19 192 ASP A C 1
ATOM 1526 O O . ASP A 1 192 ? -13.638 2.557 -4.745 1.00 65.19 192 ASP A O 1
ATOM 1530 N N . LEU A 1 193 ? -14.458 4.043 -6.192 1.00 64.38 193 LEU A N 1
ATOM 1531 C CA . LEU A 1 193 ? -13.239 4.219 -6.979 1.00 64.38 193 LEU A CA 1
ATOM 1532 C C . LEU A 1 193 ? -12.055 4.698 -6.107 1.00 64.38 193 LEU A C 1
ATOM 1534 O O . LEU A 1 193 ? -10.888 4.382 -6.384 1.00 64.38 193 LEU A O 1
ATOM 1538 N N . ASN A 1 194 ? -12.356 5.403 -5.011 1.00 68.12 194 ASN A N 1
ATOM 1539 C CA . ASN A 1 194 ? -11.390 5.884 -4.022 1.00 68.12 194 ASN A CA 1
ATOM 1540 C C . ASN A 1 194 ? -11.147 4.898 -2.873 1.00 68.12 194 ASN A C 1
ATOM 1542 O O . ASN A 1 194 ? -10.098 4.949 -2.222 1.00 68.12 194 ASN A O 1
ATOM 1546 N N . ALA A 1 195 ? -12.086 3.982 -2.652 1.00 69.81 195 ALA A N 1
ATOM 1547 C CA . ALA A 1 195 ? -12.074 3.051 -1.541 1.00 69.81 195 ALA A CA 1
ATOM 1548 C C . ALA A 1 195 ? -10.915 2.051 -1.637 1.00 69.81 195 ALA A C 1
ATOM 1550 O O . ALA A 1 195 ? -10.178 1.840 -0.674 1.00 69.81 195 ALA A O 1
ATOM 1551 N N . GLY A 1 196 ? -10.672 1.503 -2.829 1.00 78.38 196 GLY A N 1
ATOM 1552 C CA . GLY A 1 196 ? -9.511 0.666 -3.136 1.00 78.38 196 GLY A CA 1
ATOM 1553 C C . GLY A 1 196 ? -9.410 -0.655 -2.363 1.00 78.38 196 GLY A C 1
ATOM 1554 O O . GLY A 1 196 ? -8.694 -1.522 -2.845 1.00 78.38 196 GLY A O 1
ATOM 1555 N N . GLY A 1 197 ? -10.109 -0.833 -1.235 1.00 87.44 197 GLY A N 1
ATOM 1556 C CA . GLY A 1 197 ? -10.160 -2.037 -0.417 1.00 87.44 197 GLY A CA 1
ATOM 1557 C C . GLY A 1 197 ? -8.916 -2.297 0.438 1.00 87.44 197 GLY A C 1
ATOM 1558 O O . GLY A 1 197 ? -7.779 -2.050 0.023 1.00 87.44 197 GLY A O 1
ATOM 1559 N N . GLY A 1 198 ? -9.164 -2.901 1.593 1.00 89.38 198 GLY A N 1
ATOM 1560 C CA . GLY A 1 198 ? -8.275 -3.737 2.388 1.00 89.38 198 GLY A CA 1
ATOM 1561 C C . GLY A 1 198 ? -6.983 -3.081 2.843 1.00 89.38 198 GLY A C 1
ATOM 1562 O O . GLY A 1 198 ? -6.872 -1.867 3.021 1.00 89.38 198 GLY A O 1
ATOM 1563 N N . ILE A 1 199 ? -5.983 -3.940 3.007 1.00 96.38 199 ILE A N 1
ATOM 1564 C CA . ILE A 1 199 ? -4.582 -3.551 3.068 1.00 96.38 199 ILE A CA 1
ATOM 1565 C C . ILE A 1 199 ? -4.008 -3.585 1.657 1.00 96.38 199 ILE A C 1
ATOM 1567 O O . ILE A 1 199 ? -4.182 -4.570 0.934 1.00 96.38 199 ILE A O 1
ATOM 1571 N N . ARG A 1 200 ? -3.313 -2.526 1.249 1.00 96.88 200 ARG A N 1
ATOM 1572 C CA . ARG A 1 200 ? -2.762 -2.454 -0.104 1.00 96.88 200 ARG A CA 1
ATOM 1573 C C . ARG A 1 200 ? -1.456 -1.697 -0.180 1.00 96.88 200 ARG A C 1
ATOM 1575 O O . ARG A 1 200 ? -1.264 -0.700 0.502 1.00 96.88 200 ARG A O 1
ATOM 1582 N N . PHE A 1 201 ? -0.615 -2.118 -1.106 1.00 98.12 201 PHE A N 1
ATOM 1583 C CA . PHE A 1 201 ? 0.485 -1.314 -1.599 1.00 98.12 201 PHE A CA 1
ATOM 1584 C C . PHE A 1 201 ? 0.036 -0.552 -2.836 1.00 98.12 201 PHE A C 1
ATOM 1586 O O . PHE A 1 201 ? -0.601 -1.134 -3.712 1.00 98.12 201 PHE A O 1
ATOM 1593 N N . THR A 1 202 ? 0.339 0.739 -2.903 1.00 96.69 202 THR A N 1
ATOM 1594 C CA . THR A 1 202 ? -0.072 1.616 -4.002 1.00 96.69 202 THR A CA 1
ATOM 1595 C C . THR A 1 202 ? 1.122 2.393 -4.534 1.00 96.69 202 THR A C 1
ATOM 1597 O O . THR A 1 202 ? 1.902 2.945 -3.763 1.00 96.69 202 THR A O 1
ATOM 1600 N N . VAL A 1 203 ? 1.218 2.477 -5.857 1.00 96.88 203 VAL A N 1
ATOM 1601 C CA . VAL A 1 203 ? 2.058 3.449 -6.565 1.00 96.88 203 VAL A CA 1
ATOM 1602 C C . VAL A 1 203 ? 1.155 4.323 -7.428 1.00 96.88 203 VAL A C 1
ATOM 1604 O O . VAL A 1 203 ? 0.182 3.826 -8.004 1.00 96.88 203 VAL A O 1
ATOM 1607 N N . GLY A 1 204 ? 1.448 5.619 -7.503 1.00 94.12 204 GLY A N 1
ATOM 1608 C CA . GLY A 1 204 ? 0.672 6.586 -8.279 1.00 94.12 204 GLY A CA 1
ATOM 1609 C C . GLY A 1 204 ? -0.258 7.471 -7.451 1.00 94.12 204 GLY A C 1
ATOM 1610 O O . GLY A 1 204 ? -0.292 7.423 -6.225 1.00 94.12 204 GLY A O 1
ATOM 1611 N N . GLY A 1 205 ? -1.039 8.300 -8.144 1.00 88.25 205 GLY A N 1
ATOM 1612 C CA . GLY A 1 205 ? -1.878 9.341 -7.538 1.00 88.25 205 GLY A CA 1
ATOM 1613 C C . GLY A 1 205 ? -1.151 10.658 -7.251 1.00 88.25 205 GLY A C 1
ATOM 1614 O O . GLY A 1 205 ? -1.817 11.626 -6.900 1.00 88.25 205 GLY A O 1
ATOM 1615 N N . HIS A 1 206 ? 0.166 10.702 -7.453 1.00 89.19 206 HIS A N 1
ATOM 1616 C CA . HIS A 1 206 ? 1.003 11.897 -7.412 1.00 89.19 206 HIS A CA 1
ATOM 1617 C C . HIS A 1 206 ? 2.095 11.795 -8.490 1.00 89.19 206 HIS A C 1
ATOM 1619 O O . HIS A 1 206 ? 2.441 10.684 -8.902 1.00 89.19 206 HIS A O 1
ATOM 1625 N N . ALA A 1 207 ? 2.627 12.934 -8.945 1.00 88.88 207 ALA A N 1
ATOM 1626 C CA . ALA A 1 207 ? 3.624 12.987 -10.020 1.00 88.88 207 ALA A CA 1
ATOM 1627 C C . ALA A 1 207 ? 4.956 12.310 -9.649 1.00 88.88 207 ALA A C 1
ATOM 1629 O O . ALA A 1 207 ? 5.703 11.897 -10.532 1.00 88.88 207 ALA A O 1
ATOM 1630 N N . ASP A 1 208 ? 5.231 12.130 -8.357 1.00 89.31 208 ASP A N 1
ATOM 1631 C CA . ASP A 1 208 ? 6.472 11.507 -7.879 1.00 89.31 208 ASP A CA 1
ATOM 1632 C C . ASP A 1 208 ? 6.630 10.039 -8.302 1.00 89.31 208 ASP A C 1
ATOM 1634 O O . ASP A 1 208 ? 7.743 9.517 -8.406 1.00 89.31 208 ASP A O 1
ATOM 1638 N N . PHE A 1 209 ? 5.506 9.385 -8.605 1.00 93.00 209 PHE A N 1
ATOM 1639 C CA . PHE A 1 209 ? 5.453 8.015 -9.106 1.00 93.00 209 PHE A CA 1
ATOM 1640 C C . PHE A 1 209 ? 5.485 7.915 -10.633 1.00 93.00 209 PHE A C 1
ATOM 1642 O O . PHE A 1 209 ? 5.344 6.810 -11.160 1.00 93.00 209 PHE A O 1
ATOM 1649 N N . ASN A 1 210 ? 5.637 9.025 -11.357 1.00 92.75 210 ASN A N 1
ATOM 1650 C CA . ASN A 1 210 ? 5.732 8.969 -12.809 1.00 92.75 210 ASN A CA 1
ATOM 1651 C C . ASN A 1 210 ? 6.882 8.036 -13.224 1.00 92.75 210 ASN A C 1
ATOM 1653 O O . ASN A 1 210 ? 7.980 8.083 -12.663 1.00 92.75 210 ASN A O 1
ATOM 1657 N N . ASP A 1 211 ? 6.583 7.141 -14.166 1.00 94.94 211 ASP A N 1
ATOM 1658 C CA . ASP A 1 211 ? 7.478 6.090 -14.671 1.00 94.94 211 ASP A CA 1
ATOM 1659 C C . ASP A 1 211 ? 8.122 5.221 -13.575 1.00 94.94 211 ASP A C 1
ATOM 1661 O O . ASP A 1 211 ? 9.256 4.735 -13.685 1.00 94.94 211 ASP A O 1
ATOM 1665 N N . PHE A 1 212 ? 7.369 4.998 -12.495 1.00 97.44 212 PHE A N 1
ATOM 1666 C CA . PHE A 1 212 ? 7.797 4.161 -11.389 1.00 97.44 212 PHE A CA 1
ATOM 1667 C C . PHE A 1 212 ? 7.959 2.701 -11.824 1.00 97.44 212 PHE A C 1
ATOM 1669 O O . PHE A 1 212 ? 7.071 2.099 -12.432 1.00 97.44 212 PHE A O 1
ATOM 1676 N N . ARG A 1 213 ? 9.057 2.081 -11.397 1.00 97.56 213 ARG A N 1
ATOM 1677 C CA . ARG A 1 213 ? 9.238 0.632 -11.361 1.00 97.56 213 ARG A CA 1
ATOM 1678 C C . ARG A 1 213 ? 9.980 0.254 -10.090 1.00 97.56 213 ARG A C 1
ATOM 1680 O O . ARG A 1 213 ? 11.100 0.701 -9.845 1.00 97.56 213 ARG A O 1
ATOM 1687 N N . GLY A 1 214 ? 9.387 -0.640 -9.317 1.00 96.44 214 GLY A N 1
ATOM 1688 C CA . GLY A 1 214 ? 9.971 -1.112 -8.071 1.00 96.44 214 GLY A CA 1
ATOM 1689 C C . GLY A 1 214 ? 9.344 -2.412 -7.611 1.00 96.44 214 GLY A C 1
ATOM 1690 O O . GLY A 1 214 ? 8.416 -2.923 -8.235 1.00 96.44 214 GLY A O 1
ATOM 1691 N N . TYR A 1 215 ? 9.875 -2.941 -6.521 1.00 96.62 215 TYR A N 1
ATOM 1692 C CA . TYR A 1 215 ? 9.501 -4.227 -5.960 1.00 96.62 215 TYR A CA 1
ATOM 1693 C C . TYR A 1 215 ? 9.089 -4.099 -4.503 1.00 96.62 215 TYR A C 1
ATOM 1695 O O . TYR A 1 215 ? 9.562 -3.203 -3.803 1.00 96.62 215 TYR A O 1
ATOM 1703 N N . ILE A 1 216 ? 8.255 -5.036 -4.060 1.00 96.88 216 ILE A N 1
ATOM 1704 C CA . ILE A 1 216 ? 7.846 -5.235 -2.673 1.00 96.88 216 ILE A CA 1
ATOM 1705 C C . ILE A 1 216 ? 8.078 -6.692 -2.308 1.00 96.88 216 ILE A C 1
ATOM 1707 O O . ILE A 1 216 ? 7.741 -7.587 -3.087 1.00 96.88 216 ILE A O 1
ATOM 1711 N N . ASP A 1 217 ? 8.625 -6.924 -1.122 1.00 95.62 217 ASP A N 1
ATOM 1712 C CA . ASP A 1 217 ? 8.810 -8.271 -0.596 1.00 95.62 217 ASP A CA 1
ATOM 1713 C C . ASP A 1 217 ? 8.778 -8.304 0.942 1.00 95.62 217 ASP A C 1
ATOM 1715 O O . ASP A 1 217 ? 8.752 -7.259 1.599 1.00 95.62 217 ASP A O 1
ATOM 1719 N N . GLN A 1 218 ? 8.758 -9.510 1.515 1.00 93.94 218 GLN A N 1
ATOM 1720 C CA . GLN A 1 218 ? 8.788 -9.779 2.955 1.00 93.94 218 GLN A CA 1
ATOM 1721 C C . GLN A 1 218 ? 7.728 -9.009 3.750 1.00 93.94 218 GLN A C 1
ATOM 1723 O O . GLN A 1 218 ? 7.988 -8.519 4.853 1.00 93.94 218 GLN A O 1
ATOM 1728 N N . PHE A 1 219 ? 6.524 -8.891 3.192 1.00 97.44 219 PHE A N 1
ATOM 1729 C CA . PHE A 1 219 ? 5.434 -8.230 3.888 1.00 97.44 219 PHE A CA 1
ATOM 1730 C C . PHE A 1 219 ? 5.027 -9.052 5.114 1.00 97.44 219 PHE A C 1
ATOM 1732 O O . PHE A 1 219 ? 4.705 -10.238 5.021 1.00 97.44 219 PHE A O 1
ATOM 1739 N N . MET A 1 220 ? 5.032 -8.410 6.275 1.00 97.81 220 MET A N 1
ATOM 17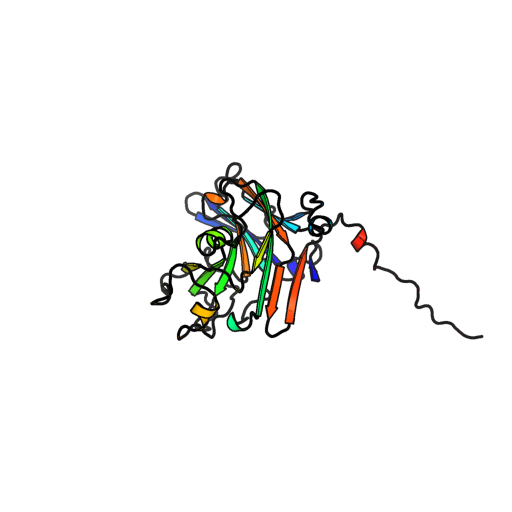40 C CA . MET A 1 220 ? 4.706 -9.024 7.547 1.00 97.81 220 MET A CA 1
ATOM 1741 C C . MET A 1 220 ? 3.700 -8.169 8.301 1.00 97.81 220 MET A C 1
ATOM 1743 O O . MET A 1 220 ? 3.926 -6.981 8.534 1.00 97.81 220 MET A O 1
ATOM 1747 N N . ILE A 1 221 ? 2.623 -8.811 8.740 1.00 98.19 221 ILE A N 1
ATOM 1748 C CA . ILE A 1 221 ? 1.653 -8.257 9.678 1.00 98.19 221 ILE A CA 1
ATOM 1749 C C . ILE A 1 221 ? 1.418 -9.264 10.802 1.00 98.19 221 ILE A C 1
ATOM 1751 O O . ILE A 1 221 ? 1.051 -10.411 10.559 1.00 98.19 221 ILE A O 1
ATOM 1755 N N . GLN A 1 222 ? 1.665 -8.855 12.044 1.00 98.19 222 GLN A N 1
ATOM 1756 C CA . GLN A 1 222 ? 1.435 -9.696 13.216 1.00 98.19 222 GLN A CA 1
ATOM 1757 C C . GLN A 1 222 ? 0.170 -9.238 13.928 1.00 98.19 222 GLN A C 1
ATOM 1759 O O . GLN A 1 222 ? 0.120 -8.103 14.397 1.00 98.19 222 GLN A O 1
ATOM 1764 N N . LEU A 1 223 ? -0.811 -10.133 14.036 1.00 97.12 223 LEU A N 1
ATOM 1765 C CA . LEU A 1 223 ? -2.106 -9.875 14.663 1.00 97.12 223 LEU A CA 1
ATOM 1766 C C . LEU A 1 223 ? -2.209 -10.655 15.964 1.00 97.12 223 LEU A C 1
ATOM 1768 O O . LEU A 1 223 ? -2.133 -11.883 15.935 1.00 97.12 223 LEU A O 1
ATOM 1772 N N . SER A 1 224 ? -2.359 -9.975 17.101 1.00 92.94 224 SER A N 1
ATOM 1773 C CA . SER A 1 224 ? -2.590 -10.633 18.401 1.00 92.94 224 SER A CA 1
ATOM 1774 C C . SER A 1 224 ? -1.617 -11.799 18.672 1.00 92.94 224 SER A C 1
ATOM 1776 O O . SER A 1 224 ? -1.998 -12.887 19.100 1.00 92.94 224 SER A O 1
ATOM 1778 N N . GLY A 1 225 ? -0.337 -11.598 18.335 1.00 91.69 225 GLY A N 1
ATOM 1779 C CA . GLY A 1 225 ? 0.726 -12.597 18.486 1.00 91.69 225 GLY A CA 1
ATOM 1780 C C . GLY A 1 225 ? 0.933 -13.543 17.295 1.00 91.69 225 GLY A C 1
ATOM 1781 O O . GLY A 1 225 ? 2.003 -14.140 17.209 1.00 91.69 225 GLY A O 1
ATOM 1782 N N . ARG A 1 226 ? 0.005 -13.634 16.335 1.00 96.69 226 ARG A N 1
ATOM 1783 C CA . ARG A 1 226 ? 0.098 -14.516 15.158 1.00 96.69 226 ARG A CA 1
ATOM 1784 C C . ARG A 1 226 ? 0.719 -13.790 13.956 1.00 96.69 226 ARG A C 1
ATOM 1786 O O . ARG A 1 226 ? 0.107 -12.856 13.435 1.00 96.69 226 ARG A O 1
ATOM 1793 N N . PRO A 1 227 ? 1.932 -14.164 13.507 1.00 97.00 227 PRO A N 1
ATOM 1794 C CA . PRO A 1 227 ? 2.553 -13.533 12.351 1.00 97.00 227 PRO A CA 1
ATOM 1795 C C . PRO A 1 227 ? 1.950 -14.055 11.041 1.00 97.00 227 PRO A C 1
ATOM 1797 O O . PRO A 1 227 ? 1.916 -15.258 10.790 1.00 97.00 227 PRO A O 1
ATOM 1800 N N . HIS A 1 228 ? 1.554 -13.138 10.165 1.00 97.06 228 HIS A N 1
ATOM 1801 C CA . HIS A 1 228 ? 1.272 -13.402 8.760 1.00 97.06 228 HIS A CA 1
ATOM 1802 C C . HIS A 1 228 ? 2.439 -12.857 7.947 1.00 97.06 228 HIS A C 1
ATOM 1804 O O . HIS A 1 228 ? 2.651 -11.649 7.879 1.00 97.06 228 HIS A O 1
ATOM 1810 N N . TYR A 1 229 ? 3.220 -13.765 7.372 1.00 96.06 229 TYR A N 1
ATOM 1811 C CA . TYR A 1 229 ? 4.432 -13.437 6.632 1.00 96.06 229 TYR A CA 1
ATOM 1812 C C . TYR A 1 229 ? 4.287 -13.857 5.171 1.00 96.06 229 TYR A C 1
ATOM 1814 O O . TYR A 1 229 ? 3.988 -15.026 4.903 1.00 96.06 229 TYR A O 1
ATOM 1822 N N . TYR A 1 230 ? 4.531 -12.930 4.252 1.00 95.44 230 TYR A N 1
ATOM 1823 C CA . TYR A 1 230 ? 4.436 -13.112 2.809 1.00 95.44 230 TYR A CA 1
ATOM 1824 C C . TYR A 1 230 ? 5.798 -12.826 2.166 1.00 95.44 230 TYR A C 1
ATOM 1826 O O . TYR A 1 230 ? 6.268 -11.691 2.170 1.00 95.44 230 TYR A O 1
ATOM 1834 N N . ASP A 1 231 ? 6.414 -13.881 1.639 1.00 93.19 231 ASP A N 1
ATOM 1835 C CA . ASP A 1 231 ? 7.690 -13.872 0.909 1.00 93.19 231 ASP A CA 1
ATOM 1836 C C . ASP A 1 231 ? 7.394 -14.313 -0.523 1.00 93.19 231 ASP A C 1
ATOM 1838 O O . ASP A 1 231 ? 6.869 -15.413 -0.725 1.00 93.19 231 ASP A O 1
ATOM 1842 N N . PHE A 1 232 ? 7.609 -13.439 -1.503 1.00 92.56 232 PHE A N 1
ATOM 1843 C CA . PHE A 1 232 ? 7.179 -13.703 -2.872 1.00 92.56 232 PHE A CA 1
ATOM 1844 C C . PHE A 1 232 ? 8.265 -14.449 -3.643 1.00 92.56 232 PHE A C 1
ATOM 1846 O O . PHE A 1 232 ? 9.416 -14.033 -3.686 1.00 92.56 232 PHE A O 1
ATOM 1853 N N . ALA A 1 233 ? 7.892 -15.537 -4.313 1.00 90.38 233 ALA A N 1
ATOM 1854 C CA . ALA A 1 233 ? 8.810 -16.359 -5.079 1.00 90.38 233 ALA A CA 1
ATOM 1855 C C . ALA A 1 233 ? 8.481 -16.374 -6.573 1.00 90.38 233 ALA A C 1
ATOM 1857 O O . ALA A 1 233 ? 7.346 -16.643 -6.968 1.00 90.38 233 ALA A O 1
ATOM 1858 N N . CYS A 1 234 ? 9.490 -16.116 -7.403 1.00 87.25 234 CYS A N 1
ATOM 1859 C CA . CYS A 1 234 ? 9.416 -16.281 -8.844 1.00 87.25 234 CYS A CA 1
ATOM 1860 C C . CYS A 1 234 ? 9.655 -17.749 -9.236 1.00 87.25 234 CYS A C 1
ATOM 1862 O O . CYS A 1 234 ? 10.421 -18.467 -8.594 1.00 87.25 234 CYS A O 1
ATOM 1864 N N . ASP A 1 235 ? 9.034 -18.181 -10.336 1.00 75.31 235 ASP A N 1
ATOM 1865 C CA . ASP A 1 235 ? 9.069 -19.577 -10.809 1.00 75.31 235 ASP A CA 1
ATOM 1866 C C . ASP A 1 235 ? 10.475 -20.052 -11.234 1.00 75.31 235 ASP A C 1
ATOM 1868 O O . ASP A 1 235 ? 10.708 -21.240 -11.423 1.00 75.31 235 ASP A O 1
ATOM 1872 N N . GLN A 1 236 ? 11.432 -19.129 -11.367 1.00 65.94 236 GLN A N 1
ATOM 1873 C CA . GLN A 1 236 ? 12.822 -19.406 -11.740 1.00 65.94 236 GLN A CA 1
ATOM 1874 C C . GLN A 1 236 ? 13.709 -19.777 -10.541 1.00 65.94 236 GLN A C 1
ATOM 1876 O O . GLN A 1 236 ? 14.925 -19.854 -10.695 1.00 65.94 236 GLN A O 1
ATOM 1881 N N . ASN A 1 237 ? 13.146 -19.977 -9.343 1.00 56.81 237 ASN A N 1
ATOM 1882 C CA . ASN A 1 237 ? 13.915 -20.427 -8.187 1.00 56.81 237 ASN A CA 1
ATOM 1883 C C . ASN A 1 237 ? 13.921 -21.972 -8.107 1.00 56.81 237 ASN A C 1
ATOM 1885 O O . ASN A 1 237 ? 12.954 -22.556 -7.603 1.00 56.81 237 ASN A O 1
ATOM 1889 N N . PRO A 1 238 ? 14.995 -22.658 -8.553 1.00 52.06 238 PRO A N 1
ATOM 1890 C CA . PRO A 1 238 ? 15.069 -24.123 -8.560 1.00 52.06 238 PRO A CA 1
ATOM 1891 C C . PRO A 1 238 ? 14.980 -24.744 -7.157 1.00 52.06 238 PRO A C 1
ATOM 1893 O O . PRO A 1 238 ? 14.682 -25.928 -7.030 1.00 52.06 238 PRO A O 1
ATOM 1896 N N . LEU A 1 239 ? 15.160 -23.958 -6.089 1.00 54.16 239 LEU A N 1
ATOM 1897 C CA . LEU A 1 239 ? 15.039 -24.431 -4.706 1.00 54.16 239 LEU A CA 1
ATOM 1898 C C . LEU A 1 239 ? 13.597 -24.764 -4.286 1.00 54.16 239 LEU A C 1
ATOM 1900 O O . LEU A 1 239 ? 13.406 -25.408 -3.260 1.00 54.16 239 LEU A O 1
ATOM 1904 N N . ILE A 1 240 ? 12.582 -24.367 -5.062 1.00 51.38 240 ILE A N 1
ATOM 1905 C CA . ILE A 1 240 ? 11.183 -24.763 -4.815 1.00 51.38 240 ILE A CA 1
ATOM 1906 C C . ILE A 1 240 ? 10.873 -26.139 -5.436 1.00 51.38 240 ILE A C 1
ATOM 1908 O O . ILE A 1 240 ? 9.868 -26.755 -5.092 1.00 51.38 240 ILE A O 1
ATOM 1912 N N . GLN A 1 241 ? 11.757 -26.688 -6.279 1.00 48.34 241 GLN A N 1
ATOM 1913 C CA . GLN A 1 241 ? 11.535 -27.988 -6.924 1.00 48.34 241 GLN A CA 1
ATOM 1914 C C . GLN A 1 241 ? 12.018 -29.212 -6.117 1.00 48.34 241 GLN A C 1
ATOM 1916 O O . GLN A 1 241 ? 11.913 -30.323 -6.623 1.00 48.34 241 GLN A O 1
ATOM 1921 N N . VAL A 1 242 ? 12.508 -29.066 -4.872 1.00 47.25 242 VAL A N 1
ATOM 1922 C CA . VAL A 1 242 ? 13.192 -30.173 -4.148 1.00 47.25 242 VAL A CA 1
ATOM 1923 C C . VAL A 1 242 ? 12.472 -30.679 -2.878 1.00 47.25 242 VAL A C 1
ATOM 1925 O O . VAL A 1 242 ? 12.996 -31.519 -2.161 1.00 47.25 242 VAL A O 1
ATOM 1928 N N . HIS A 1 243 ? 11.232 -30.271 -2.592 1.00 46.34 243 HIS A N 1
ATOM 1929 C CA . HIS A 1 243 ? 10.442 -30.875 -1.494 1.00 46.34 243 HIS A CA 1
ATOM 1930 C C . HIS A 1 243 ? 9.146 -31.527 -1.980 1.00 46.34 243 HIS A C 1
ATOM 1932 O O . HIS A 1 243 ? 8.071 -31.349 -1.413 1.00 46.34 243 HIS A O 1
ATOM 1938 N N . GLY A 1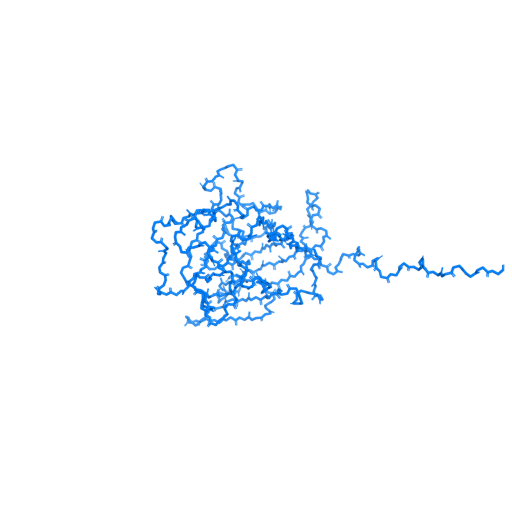 244 ? 9.268 -32.287 -3.066 1.00 46.47 244 GLY A N 1
ATOM 1939 C CA . GLY A 1 244 ? 8.177 -33.031 -3.686 1.00 46.47 244 GLY A CA 1
ATOM 1940 C C . GLY A 1 244 ? 8.458 -34.519 -3.865 1.00 46.47 244 GLY A C 1
ATOM 1941 O O . GLY A 1 244 ? 7.961 -35.059 -4.837 1.00 46.47 244 GLY A O 1
ATOM 1942 N N . SER A 1 245 ? 9.262 -35.149 -2.999 1.00 44.44 245 SER A N 1
ATOM 1943 C CA . SER A 1 245 ? 9.282 -36.604 -2.737 1.00 44.44 245 SER A CA 1
ATOM 1944 C C . SER A 1 245 ? 10.529 -36.962 -1.921 1.00 44.44 245 SER A C 1
ATOM 1946 O O . SER A 1 245 ? 11.585 -37.203 -2.504 1.00 44.44 245 SER A O 1
ATOM 1948 N N . ASP A 1 246 ? 10.421 -37.016 -0.594 1.00 39.22 246 ASP A N 1
ATOM 1949 C CA . ASP A 1 246 ? 11.326 -37.873 0.181 1.00 39.22 246 ASP A CA 1
ATOM 1950 C C . ASP A 1 246 ? 10.823 -39.319 0.033 1.00 39.22 246 ASP A C 1
ATOM 1952 O O . ASP A 1 246 ? 9.676 -39.588 0.403 1.00 39.22 246 ASP A O 1
ATOM 1956 N N . PRO A 1 247 ? 11.615 -40.266 -0.502 1.00 48.06 247 PRO A N 1
ATOM 1957 C CA . PRO A 1 247 ? 11.245 -41.681 -0.542 1.00 48.06 247 PRO A CA 1
ATOM 1958 C C . PRO A 1 247 ? 11.440 -42.399 0.808 1.00 48.06 247 PRO A C 1
ATOM 1960 O O . PRO A 1 247 ? 11.264 -43.612 0.882 1.00 48.06 247 PRO A O 1
ATOM 1963 N N . GLU A 1 248 ? 11.813 -41.698 1.880 1.00 47.72 248 GLU A N 1
ATOM 1964 C CA . GLU A 1 248 ? 12.370 -42.311 3.095 1.00 47.72 248 GLU A CA 1
ATOM 1965 C C . GLU A 1 248 ? 11.326 -42.786 4.128 1.00 47.72 248 GLU A C 1
ATOM 1967 O O . GLU A 1 248 ? 11.561 -42.769 5.330 1.00 47.72 248 GLU A O 1
ATOM 1972 N N . ASN A 1 249 ? 10.160 -43.246 3.666 1.00 45.41 249 ASN A N 1
ATOM 1973 C CA . ASN A 1 249 ? 9.160 -43.899 4.521 1.00 45.41 249 ASN A CA 1
ATOM 1974 C C . ASN A 1 249 ? 8.583 -45.163 3.858 1.00 45.41 249 ASN A C 1
ATOM 1976 O O . ASN A 1 249 ? 7.371 -45.355 3.758 1.00 45.41 249 ASN A O 1
ATOM 1980 N N . GLN A 1 250 ? 9.467 -46.043 3.381 1.00 45.16 250 GLN A N 1
ATOM 1981 C CA . GLN A 1 250 ? 9.113 -47.448 3.168 1.00 45.16 250 GLN A CA 1
ATOM 1982 C C . GLN A 1 250 ? 9.170 -48.161 4.532 1.00 45.16 250 GLN A C 1
ATOM 1984 O O . GLN A 1 250 ? 10.216 -48.120 5.182 1.00 45.16 250 GLN A O 1
ATOM 1989 N N . PRO A 1 251 ? 8.079 -48.792 5.001 1.00 49.62 251 PRO A N 1
ATOM 1990 C CA . PRO A 1 251 ? 8.113 -49.576 6.227 1.00 49.62 251 PRO A CA 1
ATOM 1991 C C . PRO A 1 251 ? 9.068 -50.759 6.047 1.00 49.62 251 PRO A C 1
ATOM 1993 O O . PRO A 1 251 ? 8.926 -51.544 5.110 1.00 49.62 251 PRO A O 1
ATOM 1996 N N . VAL A 1 252 ? 10.034 -50.883 6.956 1.00 59.56 252 VAL A N 1
ATOM 1997 C CA . VAL A 1 252 ? 10.859 -52.086 7.090 1.00 59.56 252 VAL A CA 1
ATOM 1998 C C . VAL A 1 252 ? 9.922 -53.227 7.479 1.00 59.56 252 VAL A C 1
ATOM 2000 O O . VAL A 1 252 ? 9.360 -53.234 8.572 1.00 59.56 252 VAL A O 1
ATOM 2003 N N . THR A 1 253 ? 9.687 -54.157 6.558 1.00 63.25 253 THR A N 1
ATOM 2004 C CA . THR A 1 253 ? 9.035 -55.428 6.871 1.00 63.25 253 THR A CA 1
ATOM 2005 C C . THR A 1 253 ? 10.107 -56.390 7.361 1.00 63.25 253 THR A C 1
ATOM 2007 O O . THR A 1 253 ? 10.937 -56.828 6.564 1.00 63.25 253 THR A O 1
ATOM 2010 N N . ASP A 1 254 ? 10.089 -56.696 8.656 1.00 62.66 254 ASP A N 1
ATOM 2011 C CA . ASP A 1 254 ? 10.898 -57.770 9.229 1.00 62.66 254 ASP A CA 1
ATOM 2012 C C . ASP A 1 254 ? 10.405 -59.131 8.709 1.00 62.66 254 ASP A C 1
ATOM 2014 O O . ASP A 1 254 ? 9.204 -59.423 8.722 1.00 62.66 254 ASP A O 1
ATOM 2018 N N . SER A 1 255 ? 11.355 -59.947 8.253 1.00 66.88 255 SER A N 1
ATOM 2019 C CA . SER A 1 255 ? 11.208 -61.366 7.906 1.00 66.88 255 SER A CA 1
ATOM 2020 C C . SER A 1 255 ? 12.028 -62.222 8.855 1.00 66.88 255 SER A C 1
ATOM 2022 O O . SER A 1 255 ? 13.213 -61.855 9.035 1.00 66.88 255 SER A O 1
#

pLDDT: mean 88.81, std 13.08, range [39.22, 98.38]

Sequence (255 aa):
MIVNKSNFENLGWVKDQVNITSGITTVIHATENVAIKCPPFNPASPLSKRGAVQLSLPTSADSTLRRVRLRNTKFHGVRLAEIARLHYNTFIVSNINQSAPNLAFQVDINGDDVAEFNILYDPTIQHEYNSTIPGVLQSVWQNWNARHGWWQYFQVTPQYPAPPGLPAFFQLPTLLAMPGFNNLRIINTTNDLNAGGGIRFTVGGHADFNDFRGYIDQFMIQLSGRPHYYDFACDQNPLIQVHGSDPENQPVTDS

Radius of gyration: 19.78 Å; chains: 1; bounding box: 46×79×44 Å

Secondary structure (DSSP, 8-state):
-EE-TTTTGGGTEEEEEEEEETTEEEEEET-TTEEEEPPPP-TT-GGGGT-EEEEEE-TTT-TTEEEEEEEE-TTTT-BGGGEEEEEEEEEEEE-SS---PEEEEEEESSSSS---EEEEE-HHHHHHH-TTSPPP-BSSEEEEETTTSEEEEEESSTTSPSPTT--SEEEHHHHHTSTT-TT-EE----SSTTT--SEEEEEESSGGGTTEEEEEEEEEEEETTEEEEEEE--TT-GGGGSSS-----------